Protein AF-A0A8J6XW06-F1 (afdb_monomer)

Secondary structure (DSSP, 8-state):
---HHHHHHHHHHHHHHHHHHHHHHHTT--HHHHHHH-TTHHHHHTT-SPTT--HHHHHHHHHHHHH---PEETHHHHHHHHHHH-HHHHHHHHHHHHHH-TTTEE--HHHHHHHHHHHHTTT-HHHHHHHHHHHHHH-TT-HHHHHHHHHHHHHTT-HHHHHHHHHHHHHH-TT-HHHHHHHHHHHT-----

Structure (mmCIF, N/CA/C/O backbone):
data_AF-A0A8J6XW06-F1
#
_entry.id   AF-A0A8J6XW06-F1
#
loop_
_atom_site.group_PDB
_atom_site.id
_atom_site.type_symbol
_atom_site.label_atom_id
_atom_site.label_alt_id
_atom_site.label_comp_id
_atom_site.label_asym_id
_atom_site.label_entity_id
_atom_site.label_seq_id
_atom_site.pdbx_PDB_ins_code
_atom_site.Cartn_x
_atom_site.Cartn_y
_atom_site.Cartn_z
_atom_site.occupancy
_atom_site.B_iso_or_equiv
_atom_site.auth_seq_id
_atom_site.auth_comp_id
_atom_site.auth_asym_id
_atom_site.auth_atom_id
_atom_site.pdbx_PDB_model_num
ATOM 1 N N . ASP A 1 1 ? 44.581 5.417 -23.747 1.00 43.06 1 ASP A N 1
ATOM 2 C CA . ASP A 1 1 ? 43.670 5.792 -24.842 1.00 43.06 1 ASP A CA 1
ATOM 3 C C . ASP A 1 1 ? 42.360 5.036 -24.789 1.00 43.06 1 ASP A C 1
ATOM 5 O O . ASP A 1 1 ? 42.297 3.874 -25.176 1.00 43.06 1 ASP A O 1
ATOM 9 N N . LEU A 1 2 ? 41.304 5.702 -24.321 1.00 51.00 2 LEU A N 1
ATOM 10 C CA . LEU A 1 2 ? 39.922 5.280 -24.561 1.00 51.00 2 LEU A CA 1
ATOM 11 C C . LEU A 1 2 ? 39.598 5.563 -26.033 1.00 51.00 2 LEU A C 1
ATOM 13 O O . LEU A 1 2 ? 38.990 6.571 -26.380 1.00 51.00 2 LEU A O 1
ATOM 17 N N . THR A 1 3 ? 40.099 4.706 -26.918 1.00 64.50 3 THR A N 1
ATOM 18 C CA . THR A 1 3 ? 39.716 4.727 -28.330 1.00 64.50 3 THR A CA 1
ATOM 19 C C . THR A 1 3 ? 38.240 4.338 -28.445 1.00 64.50 3 THR A C 1
ATOM 21 O O . THR A 1 3 ? 37.736 3.555 -27.637 1.00 64.50 3 THR A O 1
ATOM 24 N N . MET A 1 4 ? 37.532 4.843 -29.460 1.00 60.62 4 MET A N 1
ATOM 25 C CA . MET A 1 4 ? 36.138 4.452 -29.751 1.00 60.62 4 MET A CA 1
ATOM 26 C C . MET A 1 4 ? 35.950 2.924 -29.824 1.00 60.62 4 MET A C 1
ATOM 28 O O . MET A 1 4 ? 34.887 2.403 -29.494 1.00 60.62 4 MET A O 1
ATOM 32 N N . THR A 1 5 ? 37.008 2.200 -30.194 1.00 67.06 5 THR A N 1
ATOM 33 C CA . THR A 1 5 ? 37.079 0.736 -30.203 1.00 67.06 5 THR A CA 1
ATOM 34 C C . THR A 1 5 ? 36.971 0.123 -28.802 1.00 67.06 5 THR A C 1
ATOM 36 O O . THR A 1 5 ? 36.311 -0.897 -28.643 1.00 67.06 5 THR A O 1
ATOM 39 N N . GLY A 1 6 ? 37.573 0.734 -27.776 1.00 67.69 6 GLY A N 1
ATOM 40 C CA . GLY A 1 6 ? 37.503 0.251 -26.391 1.00 67.69 6 GLY A CA 1
ATOM 41 C C . GLY A 1 6 ? 36.120 0.427 -25.757 1.00 67.69 6 GLY A C 1
ATOM 42 O O . GLY A 1 6 ? 35.644 -0.474 -25.073 1.00 67.69 6 GLY A O 1
ATOM 43 N N . LEU A 1 7 ? 35.445 1.549 -26.038 1.00 69.75 7 LEU A N 1
ATOM 44 C CA . LEU A 1 7 ? 34.080 1.807 -25.558 1.00 69.75 7 LEU A CA 1
ATOM 45 C C . LEU A 1 7 ? 33.060 0.846 -26.174 1.00 69.75 7 LEU A C 1
ATOM 47 O O . LEU A 1 7 ? 32.247 0.281 -25.449 1.00 69.75 7 LEU A O 1
ATOM 51 N N . ARG A 1 8 ? 33.142 0.605 -27.490 1.00 74.00 8 ARG A N 1
ATOM 52 C CA . ARG A 1 8 ? 32.270 -0.368 -28.166 1.00 74.00 8 ARG A CA 1
ATOM 53 C C . ARG A 1 8 ? 32.446 -1.772 -27.586 1.00 74.00 8 ARG A C 1
ATOM 55 O O . ARG A 1 8 ? 31.469 -2.446 -27.294 1.00 74.00 8 ARG A O 1
ATOM 62 N N . ARG A 1 9 ? 33.695 -2.180 -27.353 1.00 71.38 9 ARG A N 1
ATOM 63 C CA . ARG A 1 9 ? 34.013 -3.500 -26.795 1.00 71.38 9 ARG A CA 1
ATOM 64 C C . ARG A 1 9 ? 33.475 -3.679 -25.372 1.00 71.38 9 ARG A C 1
ATOM 66 O O . ARG A 1 9 ? 33.009 -4.756 -25.020 1.00 71.38 9 ARG A O 1
ATOM 73 N N . TYR A 1 10 ? 33.508 -2.614 -24.570 1.00 76.62 10 TYR A N 1
ATOM 74 C CA . TYR A 1 10 ? 32.901 -2.596 -23.239 1.00 76.62 10 TYR A CA 1
ATOM 75 C C . TYR A 1 10 ? 31.370 -2.709 -23.302 1.00 76.62 10 TYR A C 1
ATOM 77 O O . TYR A 1 10 ? 30.790 -3.476 -22.539 1.00 76.62 10 TYR A O 1
ATOM 85 N N . GLN A 1 11 ? 30.720 -1.998 -24.228 1.00 78.00 11 GLN A N 1
ATOM 86 C CA . GLN A 1 11 ? 29.269 -2.091 -24.433 1.00 78.00 11 GLN A CA 1
ATOM 87 C C . GLN A 1 11 ? 28.837 -3.510 -24.826 1.00 78.00 11 GLN A C 1
ATOM 89 O O . GLN A 1 11 ? 27.955 -4.069 -24.184 1.00 78.00 11 GLN A O 1
ATOM 94 N N . GLU A 1 12 ? 29.521 -4.125 -25.795 1.00 80.62 12 GLU A N 1
ATOM 95 C CA . GLU A 1 12 ? 29.259 -5.507 -26.227 1.00 80.62 12 GLU A CA 1
ATOM 96 C C . GLU A 1 12 ? 29.408 -6.513 -25.069 1.00 80.62 12 GLU A C 1
ATOM 98 O O . GLU A 1 12 ? 28.595 -7.428 -24.923 1.00 80.62 12 GLU A O 1
ATOM 103 N N . MET A 1 13 ? 30.414 -6.320 -24.204 1.00 83.56 13 MET A N 1
ATOM 104 C CA . MET A 1 13 ? 30.610 -7.126 -22.993 1.00 83.56 13 MET A CA 1
ATOM 105 C C . MET A 1 13 ? 29.437 -6.997 -22.017 1.00 83.56 13 MET A C 1
ATOM 107 O O . MET A 1 13 ? 28.953 -8.008 -21.505 1.00 83.56 13 MET A O 1
ATOM 111 N N . VAL A 1 14 ? 28.981 -5.771 -21.744 1.00 83.12 14 VAL A N 1
ATOM 112 C CA . VAL A 1 14 ? 27.861 -5.517 -20.826 1.00 83.12 14 VAL A CA 1
ATOM 113 C C . VAL A 1 14 ? 26.574 -6.142 -21.363 1.00 83.12 14 VAL A C 1
ATOM 115 O O . VAL A 1 14 ? 25.923 -6.898 -20.645 1.00 83.12 14 VAL A O 1
ATOM 118 N N . GLU A 1 15 ? 26.234 -5.884 -22.626 1.00 85.56 15 GLU A N 1
ATOM 119 C CA . GLU A 1 15 ? 24.998 -6.370 -23.249 1.00 85.56 15 GLU A CA 1
ATOM 120 C C . GLU A 1 15 ? 24.927 -7.898 -23.279 1.00 85.56 15 GLU A C 1
ATOM 122 O O . GLU A 1 15 ? 23.922 -8.485 -22.872 1.00 85.56 15 GLU A O 1
ATOM 127 N N . GLY A 1 16 ? 26.003 -8.566 -23.702 1.00 87.44 16 GLY A N 1
ATOM 128 C CA . GLY A 1 16 ? 25.999 -10.023 -23.752 1.00 87.44 16 GLY A CA 1
ATOM 129 C C . GLY A 1 16 ? 26.090 -10.686 -22.377 1.00 87.44 16 GLY A C 1
ATOM 130 O O . GLY A 1 16 ? 25.514 -11.758 -22.198 1.00 87.44 16 GLY A O 1
ATOM 131 N N . SER A 1 17 ? 26.716 -10.037 -21.384 1.00 90.62 17 SER A N 1
ATOM 132 C CA . SER A 1 17 ? 26.676 -10.526 -19.997 1.00 90.62 17 SER A CA 1
ATOM 133 C C . SER A 1 17 ? 25.255 -10.475 -19.431 1.00 90.62 17 SER A C 1
ATOM 135 O O . SER A 1 17 ? 24.808 -11.438 -18.811 1.00 90.62 17 SER A O 1
ATOM 137 N N . ILE A 1 18 ? 24.524 -9.381 -19.682 1.00 89.50 18 ILE A N 1
ATOM 138 C CA . ILE A 1 18 ? 23.116 -9.2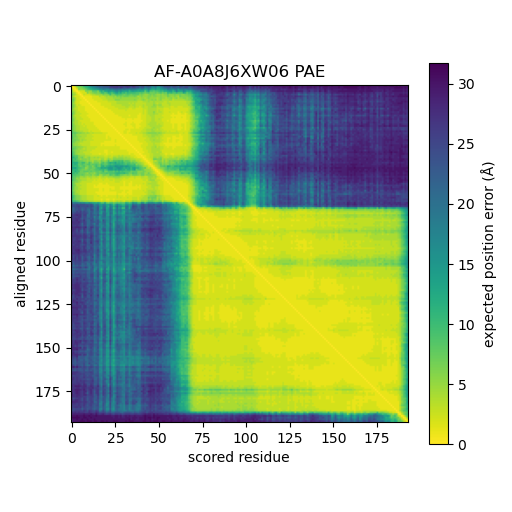40 -19.281 1.00 89.50 18 ILE A CA 1
ATOM 139 C C . ILE A 1 18 ? 22.263 -10.317 -19.951 1.00 89.50 18 ILE A C 1
ATOM 141 O O . ILE A 1 18 ? 21.487 -10.981 -19.270 1.00 89.50 18 ILE A O 1
ATOM 145 N N . ALA A 1 19 ? 22.427 -10.531 -21.258 1.00 91.12 19 ALA A N 1
ATOM 146 C CA . ALA A 1 19 ? 21.663 -11.537 -21.991 1.00 91.12 19 ALA A CA 1
ATOM 147 C C . ALA A 1 19 ? 21.913 -12.965 -21.476 1.00 91.12 19 ALA A C 1
ATOM 149 O O . ALA A 1 19 ? 20.966 -13.737 -21.331 1.00 91.12 19 ALA A O 1
ATOM 150 N N . ALA A 1 20 ? 23.169 -13.309 -21.172 1.00 92.88 20 ALA A N 1
ATOM 151 C CA . ALA A 1 20 ? 23.532 -14.629 -20.664 1.00 92.88 20 ALA A CA 1
ATOM 152 C C . ALA A 1 20 ? 22.937 -14.894 -19.271 1.00 92.88 20 ALA A C 1
ATOM 154 O O . ALA A 1 20 ? 22.324 -15.935 -19.064 1.00 92.88 20 ALA A O 1
ATOM 155 N N . VAL A 1 21 ? 23.046 -13.936 -18.343 1.00 92.50 21 VAL A N 1
ATOM 156 C CA . VAL A 1 21 ? 22.462 -14.068 -16.995 1.00 92.50 21 VAL A CA 1
ATOM 157 C C . VAL A 1 21 ? 20.932 -14.051 -17.047 1.00 92.50 21 VAL A C 1
ATOM 159 O O . VAL A 1 21 ? 20.294 -14.843 -16.362 1.00 92.50 21 VAL A O 1
ATOM 162 N N . LYS A 1 22 ? 20.328 -13.200 -17.891 1.00 89.69 22 LYS A N 1
ATOM 163 C CA . LYS A 1 22 ? 18.870 -13.154 -18.073 1.00 89.69 22 LYS A CA 1
ATOM 164 C C . LYS A 1 22 ? 18.319 -14.495 -18.556 1.00 89.69 22 LYS A C 1
ATOM 166 O O . LYS A 1 22 ? 17.282 -14.920 -18.069 1.00 89.69 22 LYS A O 1
ATOM 171 N N . LYS A 1 23 ? 19.006 -15.157 -19.489 1.00 92.88 23 LYS A N 1
ATOM 172 C CA . LYS A 1 23 ? 18.578 -16.464 -19.990 1.00 92.88 23 LYS A CA 1
ATOM 173 C C . LYS A 1 23 ? 18.487 -17.496 -18.862 1.00 92.88 23 LYS A C 1
ATOM 175 O O . LYS A 1 23 ? 17.487 -18.189 -18.773 1.00 92.88 23 LYS A O 1
ATOM 180 N N . GLU A 1 24 ? 19.486 -17.557 -17.985 1.00 94.44 24 GLU A N 1
ATOM 181 C CA . GLU A 1 24 ? 19.457 -18.494 -16.856 1.00 94.44 24 GLU A CA 1
ATOM 182 C C . GLU A 1 24 ? 18.325 -18.176 -15.861 1.00 94.44 24 GLU A C 1
ATOM 184 O O . GLU A 1 24 ? 17.675 -19.086 -15.354 1.00 94.44 24 GLU A O 1
ATOM 189 N N . ILE A 1 25 ? 18.037 -16.888 -15.628 1.00 85.19 25 ILE A N 1
ATOM 190 C CA . ILE A 1 25 ? 16.872 -16.457 -14.834 1.00 85.19 25 ILE A CA 1
ATOM 191 C C . ILE A 1 25 ? 15.563 -16.910 -15.504 1.00 85.19 25 ILE A C 1
ATOM 193 O O . ILE A 1 25 ? 14.678 -17.432 -14.828 1.00 85.19 25 ILE A O 1
ATOM 197 N N . ASP A 1 26 ? 15.434 -16.728 -16.822 1.00 80.81 26 ASP A N 1
ATOM 198 C CA . ASP A 1 26 ? 14.254 -17.142 -17.596 1.00 80.81 26 ASP A CA 1
ATOM 199 C C . ASP A 1 26 ? 14.075 -18.677 -17.591 1.00 80.81 26 ASP A C 1
ATOM 201 O O . ASP A 1 26 ? 12.944 -19.164 -17.597 1.00 80.81 26 ASP A O 1
ATOM 205 N N . ASP A 1 27 ? 15.179 -19.430 -17.527 1.00 86.44 27 ASP A N 1
ATOM 206 C CA . ASP A 1 27 ? 15.205 -20.892 -17.375 1.00 86.44 27 ASP A CA 1
ATOM 207 C C . ASP A 1 27 ? 14.879 -21.343 -15.925 1.00 86.44 27 ASP A C 1
ATOM 209 O O . ASP A 1 27 ? 14.766 -22.539 -15.647 1.00 86.44 27 ASP A O 1
ATOM 213 N N . GLY A 1 28 ? 14.650 -20.395 -15.006 1.00 79.69 28 GLY A N 1
ATOM 214 C CA . GLY A 1 28 ? 14.203 -20.634 -13.632 1.00 79.69 28 GLY A CA 1
ATOM 215 C C . GLY A 1 28 ? 15.328 -20.857 -12.620 1.00 79.69 28 GLY A C 1
ATOM 216 O O . GLY A 1 28 ? 15.053 -21.309 -11.507 1.00 79.69 28 GLY A O 1
ATOM 217 N N . HIS A 1 29 ? 16.579 -20.563 -12.980 1.00 86.06 29 HIS A N 1
ATOM 218 C CA . HIS A 1 29 ? 17.721 -20.698 -12.080 1.00 86.06 29 HIS A CA 1
ATOM 219 C C . HIS A 1 29 ? 17.810 -19.515 -11.104 1.00 86.06 29 HIS A C 1
ATOM 221 O O . HIS A 1 29 ? 17.680 -18.349 -11.484 1.00 86.06 29 HIS A O 1
ATOM 227 N N . ASP A 1 30 ? 18.051 -19.819 -9.829 1.00 81.50 30 ASP A N 1
ATOM 228 C CA . ASP A 1 30 ? 18.361 -18.819 -8.809 1.00 81.50 30 ASP A CA 1
ATOM 229 C C . ASP A 1 30 ? 19.845 -18.411 -8.853 1.00 81.50 30 ASP A C 1
ATOM 231 O O . ASP A 1 30 ? 20.647 -18.953 -9.615 1.00 81.50 30 ASP A O 1
ATOM 235 N N . LEU A 1 31 ? 20.234 -17.422 -8.042 1.00 88.38 31 LEU A N 1
ATOM 236 C CA . LEU A 1 31 ? 21.608 -16.910 -8.044 1.00 88.38 31 LEU A CA 1
ATOM 237 C C . LEU A 1 31 ? 22.656 -18.003 -7.785 1.00 88.38 31 LEU A C 1
ATOM 239 O O . LEU A 1 31 ? 23.738 -17.941 -8.364 1.00 88.38 31 LEU A O 1
ATOM 243 N N . GLU A 1 32 ? 22.364 -18.975 -6.919 1.00 89.44 32 GLU A N 1
ATOM 244 C CA . GLU A 1 32 ? 23.299 -20.056 -6.598 1.00 89.44 32 GLU A CA 1
ATOM 245 C C . GLU A 1 32 ? 23.521 -20.945 -7.825 1.00 89.44 32 GLU A C 1
ATOM 247 O O . GLU A 1 32 ? 24.662 -21.096 -8.270 1.00 89.44 32 GLU A O 1
ATOM 252 N N . ALA A 1 33 ? 22.436 -21.402 -8.456 1.00 88.69 33 ALA A N 1
ATOM 253 C CA . ALA A 1 33 ? 22.489 -22.193 -9.682 1.00 88.69 33 ALA A CA 1
ATOM 254 C C . ALA A 1 33 ? 23.186 -21.451 -10.842 1.00 88.69 33 ALA A C 1
ATOM 256 O O . ALA A 1 33 ? 23.965 -22.045 -11.588 1.00 88.69 33 ALA A O 1
ATOM 257 N N . ILE A 1 34 ? 22.980 -20.137 -10.976 1.00 93.19 34 ILE A N 1
ATOM 258 C CA . ILE A 1 34 ? 23.624 -19.323 -12.023 1.00 93.19 34 ILE A CA 1
ATOM 259 C C . ILE A 1 34 ? 25.134 -19.186 -11.783 1.00 93.19 34 ILE A C 1
ATOM 261 O O . ILE A 1 34 ? 25.928 -19.235 -12.728 1.00 93.19 34 ILE A O 1
ATOM 265 N N . LEU A 1 35 ? 25.556 -19.012 -10.527 1.00 93.75 35 LEU A N 1
ATOM 266 C CA . LEU A 1 35 ? 26.977 -18.944 -10.177 1.00 93.75 35 LEU A CA 1
ATOM 267 C C . LEU A 1 35 ? 27.685 -20.288 -10.402 1.00 93.75 35 LEU A C 1
ATOM 269 O O . LEU A 1 35 ? 28.860 -20.289 -10.777 1.00 93.75 35 LEU A O 1
ATOM 273 N N . GLU A 1 36 ? 26.983 -21.410 -10.227 1.00 93.56 36 GLU A N 1
ATOM 274 C CA . GLU A 1 36 ? 27.482 -22.745 -10.578 1.00 93.56 36 GLU A CA 1
ATOM 275 C C . GLU A 1 36 ? 27.562 -22.964 -12.094 1.00 93.56 36 GLU A C 1
ATOM 277 O O . GLU A 1 36 ? 28.557 -23.501 -12.583 1.00 93.56 36 GLU A O 1
ATOM 282 N N . ALA A 1 37 ? 26.557 -22.505 -12.847 1.00 92.00 37 ALA A N 1
ATOM 283 C CA . ALA A 1 37 ? 26.505 -22.622 -14.306 1.00 92.00 37 ALA A CA 1
ATOM 284 C C . ALA A 1 37 ? 27.571 -21.774 -15.025 1.00 92.00 37 ALA A C 1
ATOM 286 O O . ALA A 1 37 ? 27.916 -22.053 -16.174 1.00 92.00 37 ALA A O 1
ATOM 287 N N . GLN A 1 38 ? 28.103 -20.746 -14.353 1.00 92.62 38 GLN A N 1
ATOM 288 C CA . GLN A 1 38 ? 29.159 -19.857 -14.849 1.00 92.62 38 GLN A CA 1
ATOM 289 C C . GLN A 1 38 ? 28.920 -19.363 -16.292 1.00 92.62 38 GLN A C 1
ATOM 291 O O . GLN A 1 38 ? 29.807 -19.481 -17.146 1.00 92.62 38 GLN A O 1
ATOM 296 N N . PRO A 1 39 ? 27.766 -18.735 -16.593 1.00 90.88 39 PRO A N 1
ATOM 297 C CA . PRO A 1 39 ? 27.389 -18.362 -17.962 1.00 90.88 39 PRO A CA 1
ATOM 298 C C . PRO A 1 39 ? 28.357 -17.357 -18.612 1.00 90.88 39 PRO A C 1
ATOM 300 O O . PRO A 1 39 ? 28.384 -17.198 -19.834 1.00 90.88 39 PRO A O 1
ATOM 303 N N . LEU A 1 40 ? 29.184 -16.683 -17.804 1.00 89.94 40 LEU A N 1
ATOM 304 C CA . LEU A 1 40 ? 30.187 -15.721 -18.257 1.00 89.94 40 LEU A CA 1
ATOM 305 C C . LEU A 1 40 ? 31.596 -16.318 -18.439 1.00 89.94 40 LEU A C 1
ATOM 307 O O . LEU A 1 40 ? 32.487 -15.609 -18.902 1.00 89.94 40 LEU A O 1
ATOM 311 N N . ALA A 1 41 ? 31.827 -17.601 -18.132 1.00 84.38 41 ALA A N 1
ATOM 312 C CA . ALA A 1 41 ? 33.138 -18.237 -18.315 1.00 84.38 41 ALA A CA 1
ATOM 313 C C . ALA A 1 41 ? 33.689 -18.132 -19.759 1.00 84.38 41 ALA A C 1
ATOM 315 O O . ALA A 1 41 ? 34.853 -17.751 -19.909 1.00 84.38 41 ALA A O 1
ATOM 316 N N . PRO A 1 42 ? 32.885 -18.309 -20.835 1.00 81.75 42 PRO A N 1
ATOM 317 C CA . PRO A 1 42 ? 33.373 -18.152 -22.215 1.00 81.75 42 PRO A CA 1
ATOM 318 C C . PRO A 1 42 ? 33.902 -16.741 -22.552 1.00 81.75 42 PRO A C 1
ATOM 320 O O . PRO A 1 42 ? 34.682 -16.546 -23.489 1.00 81.75 42 PRO A O 1
ATOM 323 N N . TRP A 1 43 ? 33.506 -15.725 -21.783 1.00 71.56 43 TRP A N 1
ATOM 324 C CA . TRP A 1 43 ? 33.939 -14.338 -21.972 1.00 71.56 43 TRP A CA 1
ATOM 325 C C . TRP A 1 43 ? 35.352 -14.087 -21.429 1.00 71.56 43 TRP A C 1
ATOM 327 O O . TRP A 1 43 ? 36.079 -13.242 -21.959 1.00 71.56 43 TRP A O 1
ATOM 337 N N . LEU A 1 44 ? 35.765 -14.845 -20.406 1.00 67.50 44 LEU A N 1
ATOM 338 C CA . LEU A 1 44 ? 37.133 -14.823 -19.881 1.00 67.50 44 LEU A CA 1
ATOM 339 C C . LEU A 1 44 ? 38.122 -15.407 -20.897 1.00 67.50 44 LEU A C 1
ATOM 341 O O . LEU A 1 44 ? 39.216 -14.875 -21.080 1.00 67.50 44 LEU A O 1
ATOM 345 N N . GLU A 1 45 ? 37.715 -16.464 -21.596 1.00 67.62 45 GLU A N 1
ATOM 346 C CA . GLU A 1 45 ? 38.562 -17.193 -22.547 1.00 67.62 45 GLU A CA 1
ATOM 347 C C . GLU A 1 45 ? 38.740 -16.463 -23.887 1.00 67.62 45 GLU A C 1
ATOM 349 O O . GLU A 1 45 ? 39.758 -16.618 -24.559 1.00 67.62 45 GLU A O 1
ATOM 354 N N . SER A 1 46 ? 37.785 -15.613 -24.268 1.00 66.75 46 SER A N 1
ATOM 355 C CA . SER A 1 46 ? 37.810 -14.869 -25.537 1.00 66.75 46 SER A CA 1
ATOM 356 C C . SER A 1 46 ? 38.690 -13.608 -25.520 1.00 66.75 46 SER A C 1
ATOM 358 O O . SER A 1 46 ? 38.775 -12.897 -26.525 1.00 66.75 46 SER A O 1
ATOM 360 N N . GLY A 1 47 ? 39.343 -13.294 -24.391 1.00 63.69 47 GLY A N 1
ATOM 361 C CA . GLY A 1 47 ? 40.152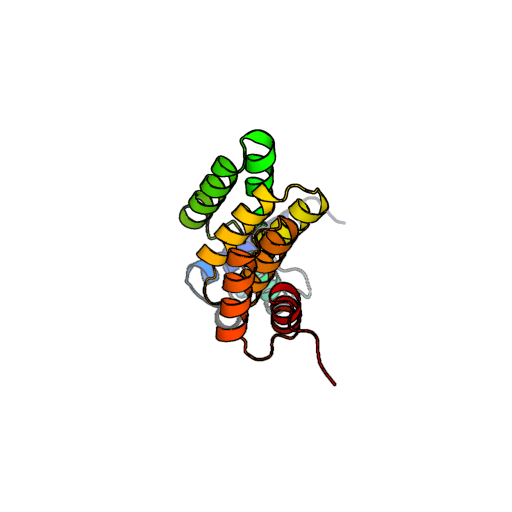 -12.075 -24.235 1.00 63.69 47 GLY A CA 1
ATOM 362 C C . GLY A 1 47 ? 39.335 -10.780 -24.357 1.00 63.69 47 GLY A C 1
ATOM 363 O O . GLY A 1 47 ? 39.890 -9.715 -24.637 1.00 63.69 47 GLY A O 1
ATOM 364 N N . PHE A 1 48 ? 38.010 -10.888 -24.213 1.00 60.06 48 PHE A N 1
ATOM 365 C CA . PHE A 1 48 ? 37.041 -9.792 -24.264 1.00 60.06 48 PHE A CA 1
ATOM 366 C C . PHE A 1 48 ? 36.741 -9.212 -22.878 1.00 60.06 48 PHE A C 1
ATOM 368 O O . PHE A 1 48 ? 36.331 -8.058 -22.779 1.00 60.06 48 PHE A O 1
ATOM 375 N N . ALA A 1 49 ? 36.961 -9.994 -21.817 1.00 63.12 49 ALA A N 1
ATOM 376 C CA . ALA A 1 49 ? 36.791 -9.552 -20.442 1.00 63.12 49 ALA A CA 1
ATOM 377 C C . ALA A 1 49 ? 37.838 -8.501 -20.039 1.00 63.12 49 ALA A C 1
ATOM 379 O O . ALA A 1 49 ? 39.014 -8.574 -20.408 1.00 63.12 49 ALA A O 1
ATOM 380 N N . MET A 1 50 ? 37.409 -7.531 -19.232 1.00 66.19 50 MET A N 1
ATOM 381 C CA . MET A 1 50 ? 38.311 -6.546 -18.637 1.00 66.19 50 MET A CA 1
ATOM 382 C C . MET A 1 50 ? 39.351 -7.242 -17.739 1.00 66.19 50 MET A C 1
ATOM 384 O O . MET A 1 50 ? 38.988 -8.150 -16.983 1.00 66.19 50 MET A O 1
ATOM 388 N N . PRO A 1 51 ? 40.629 -6.812 -17.759 1.00 69.19 51 PRO A N 1
ATOM 389 C CA . PRO A 1 51 ? 41.635 -7.333 -16.839 1.00 69.19 51 PRO A CA 1
ATOM 390 C C . PRO A 1 51 ? 41.162 -7.217 -15.384 1.00 69.19 51 PRO A C 1
ATOM 392 O O . PRO A 1 51 ? 40.822 -6.127 -14.927 1.00 69.19 51 PRO A O 1
ATOM 395 N N . GLY A 1 52 ? 41.134 -8.340 -14.661 1.00 72.25 52 GLY A N 1
ATOM 396 C CA . GLY A 1 52 ? 40.698 -8.387 -13.261 1.00 72.25 52 GLY A CA 1
ATOM 397 C C . GLY A 1 52 ? 39.182 -8.465 -13.038 1.00 72.25 52 GLY A C 1
ATOM 398 O O . GLY A 1 52 ? 38.750 -8.336 -11.894 1.00 72.25 52 GLY A O 1
ATOM 399 N N . LEU A 1 53 ? 38.369 -8.683 -14.082 1.00 78.19 53 LEU A N 1
ATOM 400 C CA . LEU A 1 53 ? 36.932 -8.923 -13.922 1.00 78.19 53 LEU A CA 1
ATOM 401 C C . LEU A 1 53 ? 36.683 -10.192 -13.092 1.00 78.19 53 LEU A C 1
ATOM 403 O O . LEU A 1 53 ? 37.072 -11.291 -13.483 1.00 78.19 53 LEU A O 1
ATOM 407 N N . ASN A 1 54 ? 35.984 -10.043 -11.969 1.00 88.88 54 ASN A N 1
ATOM 408 C CA . ASN A 1 54 ? 35.445 -11.164 -11.207 1.00 88.88 54 ASN A CA 1
ATOM 409 C C . ASN A 1 54 ? 34.056 -11.509 -11.764 1.00 88.88 54 ASN A C 1
ATOM 411 O O . ASN A 1 54 ? 33.092 -10.779 -11.525 1.00 88.88 54 ASN A O 1
ATOM 415 N N . THR A 1 55 ? 33.957 -12.604 -12.519 1.00 87.62 55 THR A N 1
ATOM 416 C CA . THR A 1 55 ? 32.711 -13.028 -13.175 1.00 87.62 55 THR A CA 1
ATOM 417 C C . THR A 1 55 ? 31.598 -13.340 -12.188 1.00 87.62 55 THR A C 1
ATOM 419 O O . THR A 1 55 ? 30.452 -13.029 -12.490 1.00 87.62 55 THR A O 1
ATOM 422 N N . ASN A 1 56 ? 31.906 -13.871 -11.003 1.00 91.25 56 ASN A N 1
ATOM 423 C CA . ASN A 1 56 ? 30.894 -14.150 -9.984 1.00 91.25 56 ASN A CA 1
ATOM 424 C C . ASN A 1 56 ? 30.328 -12.849 -9.411 1.00 91.25 56 ASN A C 1
ATOM 426 O O . ASN A 1 56 ? 29.117 -12.671 -9.395 1.00 91.25 56 ASN A O 1
ATOM 430 N N . ALA A 1 57 ? 31.187 -11.898 -9.032 1.00 90.00 57 ALA A N 1
ATOM 431 C CA . ALA A 1 57 ? 30.738 -10.595 -8.535 1.00 90.00 57 ALA A CA 1
ATOM 432 C C . ALA A 1 57 ? 29.915 -9.827 -9.587 1.00 90.00 57 ALA A C 1
ATOM 434 O O . ALA A 1 57 ? 28.897 -9.218 -9.264 1.00 90.00 57 ALA A O 1
ATOM 435 N N . TRP A 1 58 ? 30.330 -9.894 -10.855 1.00 91.44 58 TRP A N 1
ATOM 436 C CA . TRP A 1 58 ? 29.611 -9.280 -11.970 1.00 91.44 58 TRP A CA 1
ATOM 437 C C . TRP A 1 58 ? 28.266 -9.966 -12.251 1.00 91.44 58 TRP A C 1
ATOM 439 O O . TRP A 1 58 ? 27.260 -9.289 -12.444 1.00 91.44 58 TRP A O 1
ATOM 449 N N . THR A 1 59 ? 28.221 -11.298 -12.182 1.00 92.44 59 THR A N 1
ATOM 450 C CA . THR A 1 59 ? 26.988 -12.093 -12.296 1.00 92.44 59 THR A CA 1
ATOM 451 C C . THR A 1 59 ? 26.016 -11.761 -11.168 1.00 92.44 59 THR A C 1
ATOM 453 O O . THR A 1 59 ? 24.854 -11.492 -11.448 1.00 92.44 59 THR A O 1
ATOM 456 N N . THR A 1 60 ? 26.480 -11.676 -9.916 1.00 87.31 60 THR A N 1
ATOM 457 C CA . THR A 1 60 ? 25.660 -11.249 -8.770 1.00 87.31 60 THR A CA 1
ATOM 458 C C . THR A 1 60 ? 25.095 -9.843 -8.966 1.00 87.31 60 THR A C 1
ATOM 460 O O . THR A 1 60 ? 23.930 -9.606 -8.658 1.00 87.31 60 THR A O 1
ATOM 463 N N . GLN A 1 61 ? 25.889 -8.908 -9.499 1.00 87.56 61 GLN A N 1
ATOM 464 C CA . GLN A 1 61 ? 25.429 -7.546 -9.770 1.00 87.56 61 GLN A CA 1
ATOM 465 C C . GLN A 1 61 ? 24.365 -7.504 -10.875 1.00 87.56 61 GLN A C 1
ATOM 467 O O . GLN A 1 61 ? 23.352 -6.826 -10.714 1.00 87.56 61 GLN A O 1
ATOM 472 N N . ILE A 1 62 ? 24.575 -8.227 -11.980 1.00 89.69 62 ILE A N 1
ATOM 473 C CA . ILE A 1 62 ? 23.604 -8.317 -13.079 1.00 89.69 62 ILE A CA 1
ATOM 474 C C . ILE A 1 62 ? 22.325 -9.000 -12.603 1.00 89.69 62 ILE A C 1
ATOM 476 O O . ILE A 1 62 ? 21.246 -8.451 -12.810 1.00 89.69 62 ILE A O 1
ATOM 480 N N . TYR A 1 63 ? 22.443 -10.150 -11.938 1.00 85.75 63 TYR A N 1
ATOM 481 C CA . TYR A 1 63 ? 21.317 -10.870 -11.350 1.00 85.75 63 TYR A CA 1
ATOM 482 C C . TYR A 1 63 ? 20.521 -9.936 -10.447 1.00 85.75 63 TYR A C 1
ATOM 484 O O . TYR A 1 63 ? 19.352 -9.703 -10.713 1.00 85.75 63 TYR A O 1
ATOM 492 N N . GLY A 1 64 ? 21.188 -9.278 -9.491 1.00 81.75 64 GLY A N 1
ATOM 493 C CA . GLY A 1 64 ? 20.583 -8.253 -8.651 1.00 81.75 64 GLY A CA 1
ATOM 494 C C . GLY A 1 64 ? 19.862 -7.186 -9.469 1.00 81.75 64 GLY A C 1
ATOM 495 O O . GLY A 1 64 ? 18.708 -6.923 -9.206 1.00 81.75 64 GLY A O 1
ATOM 496 N N . SER A 1 65 ? 20.460 -6.623 -10.518 1.00 80.81 65 SER A N 1
ATOM 497 C CA . SER A 1 65 ? 19.776 -5.608 -11.340 1.00 80.81 65 SER A CA 1
ATOM 498 C C . SER A 1 65 ? 18.557 -6.120 -12.124 1.00 80.81 65 SER A C 1
ATOM 500 O O . SER A 1 65 ? 17.654 -5.340 -12.413 1.00 80.81 65 SER A O 1
ATOM 502 N N . LEU A 1 66 ? 18.530 -7.409 -12.480 1.00 80.00 66 LEU A N 1
ATOM 503 C CA . LEU A 1 66 ? 17.444 -8.044 -13.233 1.00 80.00 66 LEU A CA 1
ATOM 504 C C . LEU A 1 66 ? 16.342 -8.598 -12.320 1.00 80.00 66 LEU A C 1
ATOM 506 O O . LEU A 1 66 ? 15.200 -8.719 -12.754 1.00 80.00 66 LEU A O 1
ATOM 510 N N . THR A 1 67 ? 16.678 -8.929 -11.071 1.00 72.81 67 THR A N 1
ATOM 511 C CA . THR A 1 67 ? 15.762 -9.510 -10.081 1.00 72.81 67 THR A CA 1
ATOM 512 C C . THR A 1 67 ? 15.381 -8.548 -8.961 1.00 72.81 67 THR A C 1
ATOM 514 O O . THR A 1 67 ? 14.449 -8.844 -8.217 1.00 72.81 67 THR A O 1
ATOM 517 N N . ASP A 1 68 ? 16.080 -7.417 -8.799 1.00 66.62 68 ASP A N 1
ATOM 518 C CA . ASP A 1 68 ? 15.703 -6.314 -7.904 1.00 66.62 68 ASP A CA 1
ATOM 519 C C . ASP A 1 68 ? 14.487 -5.618 -8.516 1.00 66.62 68 ASP A C 1
ATOM 521 O O . ASP A 1 68 ? 14.541 -4.549 -9.128 1.00 66.62 68 ASP A O 1
ATOM 525 N N . SER A 1 69 ? 13.353 -6.304 -8.388 1.00 58.25 69 SER A N 1
ATOM 526 C CA . SER A 1 69 ? 12.034 -5.810 -8.717 1.00 58.25 69 SER A CA 1
ATOM 527 C C . SER A 1 69 ? 11.652 -4.766 -7.672 1.00 58.25 69 SER A C 1
ATOM 529 O O . SER A 1 69 ? 10.807 -5.008 -6.803 1.00 58.25 69 SER A O 1
ATOM 531 N N . LYS A 1 70 ? 12.227 -3.565 -7.731 1.00 66.75 70 LYS A N 1
ATOM 532 C CA . LYS A 1 70 ? 11.536 -2.421 -7.132 1.00 66.75 70 LYS A CA 1
ATOM 533 C C . LYS A 1 70 ? 10.307 -2.142 -7.981 1.00 66.75 70 LYS A C 1
ATOM 535 O O . LYS A 1 70 ? 10.299 -1.244 -8.819 1.00 66.75 70 LYS A O 1
ATOM 540 N N . LYS A 1 71 ? 9.275 -2.963 -7.769 1.00 78.06 71 LYS A N 1
ATOM 541 C CA . LYS A 1 71 ? 7.936 -2.727 -8.280 1.00 78.06 71 LYS A CA 1
ATOM 542 C C . LYS A 1 71 ? 7.565 -1.300 -7.912 1.00 78.06 71 LYS A C 1
ATOM 544 O O . LYS A 1 71 ? 7.801 -0.854 -6.784 1.00 78.06 71 LYS A O 1
ATOM 549 N N . THR A 1 72 ? 7.033 -0.570 -8.877 1.00 84.44 72 THR A N 1
ATOM 550 C CA . THR A 1 72 ? 6.730 0.845 -8.673 1.00 84.44 72 THR A CA 1
ATOM 551 C C . THR A 1 72 ? 5.562 0.962 -7.700 1.00 84.44 72 THR A C 1
ATOM 553 O O . THR A 1 72 ? 4.645 0.150 -7.742 1.00 84.44 72 THR A O 1
ATOM 556 N N . SER A 1 73 ? 5.577 1.946 -6.803 1.00 86.62 73 SER A N 1
ATOM 557 C CA . SER A 1 73 ? 4.465 2.164 -5.868 1.00 86.62 73 SER A CA 1
ATOM 558 C C . SER A 1 73 ? 3.129 2.296 -6.609 1.00 86.62 73 SER A C 1
ATOM 560 O O . SER A 1 73 ? 2.997 3.134 -7.505 1.00 86.62 73 SER A O 1
ATOM 562 N N . ILE A 1 74 ? 2.123 1.515 -6.199 1.00 93.12 74 ILE A N 1
ATOM 563 C CA . ILE A 1 74 ? 0.754 1.640 -6.720 1.00 93.12 74 ILE A CA 1
ATOM 564 C C . ILE A 1 74 ? 0.105 2.980 -6.342 1.00 93.12 74 ILE A C 1
ATOM 566 O O . ILE A 1 74 ? -0.878 3.391 -6.958 1.00 93.12 74 ILE A O 1
ATOM 570 N N . CYS A 1 75 ? 0.664 3.713 -5.371 1.00 89.56 75 CYS A N 1
ATOM 571 C CA . CYS A 1 75 ? 0.108 4.989 -4.931 1.00 89.56 75 CYS A CA 1
ATOM 572 C C . CYS A 1 75 ? 0.065 6.019 -6.060 1.00 89.56 75 CYS A C 1
ATOM 574 O O . CYS A 1 75 ? -0.861 6.822 -6.089 1.00 89.56 75 CYS A O 1
ATOM 576 N N . ALA A 1 76 ? 1.019 6.001 -6.998 1.00 89.81 76 ALA A N 1
ATOM 577 C CA . ALA A 1 76 ? 1.067 6.978 -8.085 1.00 89.81 76 ALA A CA 1
ATOM 578 C C . ALA A 1 76 ? -0.181 6.922 -8.995 1.00 89.81 76 ALA A C 1
ATOM 580 O O . ALA A 1 76 ? -0.895 7.927 -9.062 1.00 89.81 76 ALA A O 1
ATOM 581 N N . PRO A 1 77 ? -0.510 5.788 -9.650 1.00 94.00 77 PRO A N 1
ATOM 582 C CA . PRO A 1 77 ? -1.711 5.708 -10.482 1.00 94.00 77 PRO A CA 1
ATOM 583 C C . PRO A 1 77 ? -3.009 5.849 -9.673 1.00 94.00 77 PRO A C 1
ATOM 585 O O . PRO A 1 77 ? -3.959 6.461 -10.160 1.00 94.00 77 PRO A O 1
ATOM 588 N N . VAL A 1 78 ? -3.052 5.355 -8.430 1.00 95.06 78 VAL A N 1
ATOM 589 C CA . VAL A 1 78 ? -4.237 5.488 -7.562 1.00 95.06 78 VAL A CA 1
ATOM 590 C C . VAL A 1 78 ? -4.487 6.949 -7.185 1.00 95.06 78 VAL A C 1
ATOM 592 O O . VAL A 1 78 ? -5.602 7.436 -7.342 1.00 95.06 78 VAL A O 1
ATOM 595 N N . THR A 1 79 ? -3.450 7.686 -6.777 1.00 92.00 79 THR A N 1
ATOM 596 C CA . THR A 1 79 ? -3.551 9.123 -6.462 1.00 92.00 79 THR A CA 1
ATOM 597 C C . THR A 1 79 ? -3.942 9.928 -7.695 1.00 92.00 79 THR A C 1
ATOM 599 O O . THR A 1 79 ? -4.762 10.838 -7.608 1.00 92.00 79 THR A O 1
ATOM 602 N N . GLN A 1 80 ? -3.382 9.594 -8.862 1.00 90.75 80 GLN A N 1
ATOM 603 C CA . GLN A 1 80 ? -3.728 10.275 -10.106 1.00 90.75 80 GLN A CA 1
ATOM 604 C C . GLN A 1 80 ? -5.208 10.090 -10.463 1.00 90.75 80 GLN A C 1
ATOM 606 O O . GLN A 1 80 ? -5.871 11.058 -10.838 1.00 90.75 80 GLN A O 1
ATOM 611 N N . ALA A 1 81 ? -5.729 8.869 -10.327 1.00 93.25 81 ALA A N 1
ATOM 612 C CA . ALA A 1 81 ? -7.141 8.583 -10.549 1.00 93.25 81 ALA A CA 1
ATOM 613 C C . ALA A 1 81 ? -8.031 9.293 -9.521 1.00 93.25 81 ALA A C 1
ATOM 615 O O . ALA A 1 81 ? -9.013 9.916 -9.914 1.00 93.25 81 ALA A O 1
ATOM 616 N N . LEU A 1 82 ? -7.640 9.288 -8.243 1.00 92.50 82 LEU A N 1
ATOM 617 C CA . LEU A 1 82 ? -8.355 9.976 -7.169 1.00 92.50 82 LEU A CA 1
ATOM 618 C C . LEU A 1 82 ? -8.517 11.473 -7.462 1.00 92.50 82 LEU A C 1
ATOM 620 O O . LEU A 1 82 ? -9.630 11.988 -7.474 1.00 92.50 82 LEU A O 1
ATOM 624 N N . VAL A 1 83 ? -7.410 12.158 -7.764 1.00 90.06 83 VAL A N 1
ATOM 625 C CA . VAL A 1 83 ? -7.399 13.608 -8.016 1.00 90.06 83 VAL A CA 1
ATOM 626 C C . VAL A 1 83 ? -8.134 13.976 -9.308 1.00 90.06 83 VAL A C 1
ATOM 628 O O . VAL A 1 83 ? -8.744 15.040 -9.386 1.00 90.06 83 VAL A O 1
ATOM 631 N N . GLY A 1 84 ? -8.051 13.136 -10.343 1.00 89.94 84 GLY A N 1
ATOM 632 C CA . GLY A 1 84 ? -8.617 13.446 -11.657 1.00 89.94 84 GLY A CA 1
ATOM 633 C C . GLY A 1 84 ? -10.076 13.031 -11.843 1.00 89.94 84 GLY A C 1
ATOM 634 O O . GLY A 1 84 ? -10.789 13.671 -12.614 1.00 89.94 84 GLY A O 1
ATOM 635 N N . LEU A 1 85 ? -10.498 11.941 -11.199 1.00 93.69 85 LEU A N 1
ATOM 636 C CA . LEU A 1 85 ? -11.735 11.221 -11.517 1.00 93.69 85 LEU A CA 1
ATOM 637 C C . LEU A 1 85 ? -12.551 10.805 -10.280 1.00 93.69 85 LEU A C 1
ATOM 639 O O . LEU A 1 85 ? -13.662 10.311 -10.458 1.00 93.69 85 LEU A O 1
ATOM 643 N N . GLY A 1 86 ? -12.037 11.004 -9.063 1.00 93.81 86 GLY A N 1
ATOM 644 C CA . GLY A 1 86 ? -12.716 10.644 -7.817 1.00 93.81 86 GLY A CA 1
ATOM 645 C C . GLY A 1 86 ? -12.329 9.273 -7.257 1.00 93.81 86 GLY A C 1
ATOM 646 O O . GLY A 1 86 ? -11.564 8.507 -7.856 1.00 93.81 86 GLY A O 1
ATOM 647 N N . ILE A 1 87 ? -12.849 8.976 -6.066 1.00 95.88 87 ILE A N 1
ATOM 648 C CA . ILE A 1 87 ? -12.471 7.802 -5.270 1.00 95.88 87 ILE A CA 1
ATOM 649 C C . ILE A 1 87 ? -12.893 6.484 -5.926 1.00 95.88 87 ILE A C 1
ATOM 651 O O . ILE A 1 87 ? -12.116 5.529 -5.948 1.00 95.88 87 ILE A O 1
ATOM 655 N N . GLU A 1 88 ? -14.050 6.445 -6.586 1.00 95.88 88 GLU A N 1
ATOM 656 C CA . GLU A 1 88 ? -14.536 5.253 -7.283 1.00 95.88 88 GLU A CA 1
ATOM 657 C C . GLU A 1 88 ? -13.583 4.848 -8.415 1.00 95.88 88 GLU A C 1
ATOM 659 O O . GLU A 1 88 ? -13.277 3.667 -8.604 1.00 95.88 88 GLU A O 1
ATOM 664 N N . ALA A 1 89 ? -13.056 5.832 -9.149 1.00 96.31 89 ALA A N 1
ATOM 665 C CA . ALA A 1 89 ? -12.066 5.592 -10.190 1.00 96.31 89 ALA A CA 1
ATOM 666 C C . ALA A 1 89 ? -10.733 5.098 -9.606 1.00 96.31 89 ALA A C 1
ATOM 668 O O . ALA A 1 89 ? -10.112 4.203 -10.182 1.00 96.31 89 ALA A O 1
ATOM 669 N N . ALA A 1 90 ? -10.307 5.631 -8.459 1.00 95.81 90 ALA A N 1
ATOM 670 C CA . ALA A 1 90 ? -9.090 5.200 -7.774 1.00 95.81 90 ALA A CA 1
ATOM 671 C C . ALA A 1 90 ? -9.163 3.727 -7.336 1.00 95.81 90 ALA A C 1
ATOM 673 O O . ALA A 1 90 ? -8.237 2.955 -7.606 1.00 95.81 90 ALA A O 1
ATOM 674 N N . VAL A 1 91 ? -10.292 3.315 -6.750 1.00 97.56 91 VAL A N 1
ATOM 675 C CA . VAL A 1 91 ? -10.555 1.921 -6.355 1.00 97.56 91 VAL A CA 1
ATOM 676 C C . VAL A 1 91 ? -10.549 0.994 -7.574 1.00 97.56 91 VAL A C 1
ATOM 678 O O . VAL A 1 91 ? -9.913 -0.065 -7.551 1.00 97.56 91 VAL A O 1
ATOM 681 N N . LEU A 1 92 ? -11.210 1.390 -8.667 1.00 97.12 92 LEU A N 1
ATOM 682 C CA . LEU A 1 92 ? -11.225 0.607 -9.907 1.00 97.12 92 LEU A CA 1
ATOM 683 C C . LEU A 1 92 ? -9.827 0.464 -10.518 1.00 97.12 92 LEU A C 1
ATOM 685 O O . LEU A 1 92 ? -9.466 -0.631 -10.950 1.00 97.12 92 LEU A O 1
ATOM 689 N N . ILE A 1 93 ? -9.025 1.533 -10.523 1.00 96.75 93 ILE A N 1
ATOM 690 C CA . ILE A 1 93 ? -7.643 1.499 -11.017 1.00 96.75 93 ILE A CA 1
ATOM 691 C C . ILE A 1 93 ? -6.782 0.562 -10.174 1.00 96.75 93 ILE A C 1
ATOM 693 O O . ILE A 1 93 ? -6.088 -0.277 -10.747 1.00 96.75 93 ILE A O 1
ATOM 6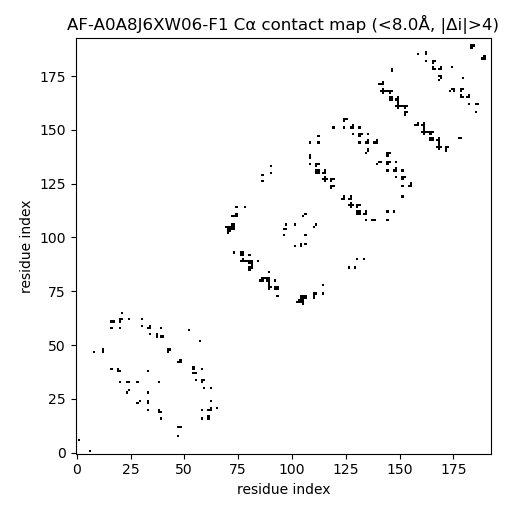97 N N . TYR A 1 94 ? -6.864 0.633 -8.842 1.00 97.62 94 TYR A N 1
ATOM 698 C CA . TYR A 1 94 ? -6.145 -0.298 -7.969 1.00 97.62 94 TYR A CA 1
ATOM 699 C C . TYR A 1 94 ? -6.518 -1.753 -8.280 1.00 97.62 94 TYR A C 1
ATOM 701 O O . TYR A 1 94 ? -5.638 -2.576 -8.537 1.00 97.62 94 TYR A O 1
ATOM 709 N N . ARG A 1 95 ? -7.822 -2.068 -8.303 1.00 97.38 95 ARG A N 1
ATOM 710 C CA . ARG A 1 95 ? -8.321 -3.434 -8.53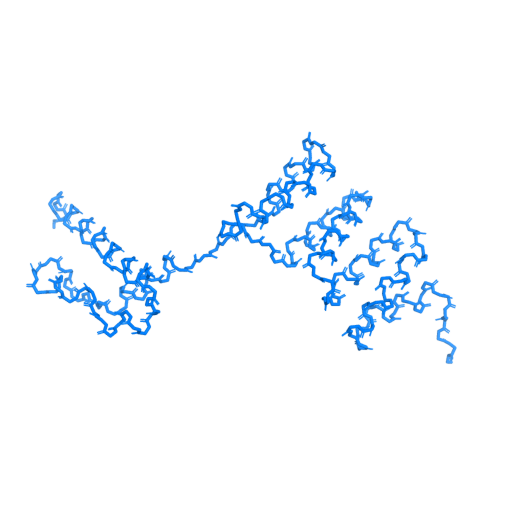7 1.00 97.38 95 ARG A CA 1
ATOM 711 C C . ARG A 1 95 ? -7.909 -3.961 -9.909 1.00 97.38 95 ARG A C 1
ATOM 713 O O . ARG A 1 95 ? -7.467 -5.101 -10.005 1.00 97.38 95 ARG A O 1
ATOM 720 N N . ARG A 1 96 ? -8.002 -3.129 -10.951 1.00 97.25 96 ARG A N 1
ATOM 721 C CA . ARG A 1 96 ? -7.567 -3.483 -12.306 1.00 97.25 96 ARG A CA 1
ATOM 722 C C . ARG A 1 96 ? -6.069 -3.782 -12.344 1.00 97.25 96 ARG A C 1
ATOM 724 O O . ARG A 1 96 ? -5.682 -4.858 -12.782 1.00 97.25 96 ARG A O 1
ATOM 731 N N . LEU A 1 97 ? -5.228 -2.856 -11.878 1.00 94.81 97 LEU A N 1
ATOM 732 C CA . LEU A 1 97 ? -3.771 -3.013 -11.947 1.00 94.81 97 LEU A CA 1
ATOM 733 C C . LEU A 1 97 ? -3.282 -4.201 -11.112 1.00 94.81 97 LEU A C 1
ATOM 735 O O . LEU A 1 97 ? -2.313 -4.853 -11.489 1.00 94.81 97 LEU A O 1
ATOM 739 N N . LYS A 1 98 ? -3.971 -4.520 -10.011 1.00 93.50 98 LYS A N 1
ATOM 740 C CA . LYS A 1 98 ? -3.667 -5.696 -9.184 1.00 93.50 98 LYS A CA 1
ATOM 741 C C . LYS A 1 98 ? -3.886 -7.018 -9.919 1.00 93.50 98 LYS A C 1
ATOM 743 O O . LYS A 1 98 ? -3.247 -8.004 -9.569 1.00 93.50 98 LYS A O 1
ATOM 748 N N . VAL A 1 99 ? -4.774 -7.041 -10.913 1.00 93.19 99 VAL A N 1
ATOM 749 C CA . VAL A 1 99 ? -5.038 -8.214 -11.760 1.00 93.19 99 VAL A CA 1
ATOM 750 C C . VAL A 1 99 ? -4.154 -8.201 -13.007 1.00 93.19 99 VAL A C 1
ATOM 752 O O . VAL A 1 99 ? -3.526 -9.210 -13.312 1.00 93.19 99 VAL A O 1
ATOM 755 N N . ASP A 1 100 ? -4.094 -7.067 -13.706 1.00 90.50 100 ASP A N 1
ATOM 756 C CA . ASP A 1 100 ? -3.475 -6.965 -15.032 1.00 90.50 100 ASP A CA 1
ATOM 757 C C . ASP A 1 100 ? -1.941 -6.822 -14.978 1.00 90.50 100 ASP A C 1
ATOM 759 O O . ASP A 1 100 ? -1.256 -7.248 -15.904 1.00 90.50 100 ASP A O 1
ATOM 763 N N . GLU A 1 101 ? -1.397 -6.192 -13.928 1.00 89.06 101 GLU A N 1
ATOM 764 C CA . GLU A 1 101 ? -0.010 -5.690 -13.876 1.00 89.06 101 GLU A CA 1
ATOM 765 C C . GLU A 1 101 ? 0.641 -5.931 -12.490 1.00 89.06 101 GLU A C 1
ATOM 767 O O . GLU A 1 101 ? 1.373 -5.095 -11.948 1.00 89.06 101 GLU A O 1
ATOM 772 N N . ALA A 1 102 ? 0.351 -7.083 -11.873 1.00 85.88 102 ALA A N 1
ATOM 773 C CA . ALA A 1 102 ? 0.792 -7.429 -10.515 1.00 85.88 102 ALA A CA 1
ATOM 774 C C . ALA A 1 102 ? 2.323 -7.522 -10.344 1.00 85.88 102 ALA A C 1
ATOM 776 O O . ALA A 1 102 ? 2.845 -7.428 -9.228 1.00 85.88 102 ALA A O 1
ATOM 777 N N . ASP A 1 103 ? 3.053 -7.754 -11.429 1.00 81.94 103 ASP A N 1
ATOM 778 C CA . ASP A 1 103 ? 4.512 -7.809 -11.509 1.00 81.94 103 ASP A CA 1
ATOM 779 C C . ASP A 1 103 ? 5.157 -6.420 -11.629 1.00 81.94 103 ASP A C 1
ATOM 781 O O . ASP A 1 103 ? 6.287 -6.240 -11.177 1.00 81.94 103 ASP A O 1
ATOM 785 N N . VAL A 1 104 ? 4.419 -5.431 -12.141 1.00 84.81 104 VAL A N 1
ATOM 786 C CA . VAL A 1 104 ? 4.882 -4.048 -12.333 1.00 84.81 104 VAL A CA 1
ATOM 787 C C . VAL A 1 104 ? 4.742 -3.216 -11.056 1.00 84.81 104 VAL A C 1
ATOM 789 O O . VAL A 1 104 ? 5.654 -2.460 -10.697 1.00 84.81 104 VAL A O 1
ATOM 792 N N . TRP A 1 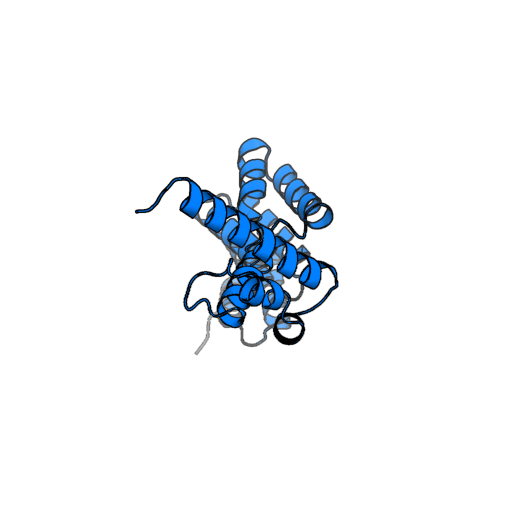105 ? 3.610 -3.349 -10.359 1.00 88.50 105 TRP A N 1
ATOM 793 C CA . TRP A 1 105 ? 3.249 -2.466 -9.247 1.00 88.50 105 TRP A CA 1
ATOM 794 C C . TRP A 1 105 ? 3.396 -3.129 -7.874 1.00 88.50 105 TRP A C 1
ATOM 796 O O . TRP A 1 105 ? 3.122 -4.313 -7.678 1.00 88.50 105 TRP A O 1
ATOM 806 N N . ASN A 1 106 ? 3.840 -2.347 -6.892 1.00 86.12 106 ASN A N 1
ATOM 807 C CA . ASN A 1 106 ? 3.901 -2.755 -5.499 1.00 86.12 106 ASN A CA 1
ATOM 808 C C . ASN A 1 106 ? 2.528 -2.535 -4.859 1.00 86.12 106 ASN A C 1
ATOM 810 O O . ASN A 1 106 ? 2.102 -1.393 -4.715 1.00 86.12 106 ASN A O 1
ATOM 814 N N . PHE A 1 107 ? 1.874 -3.624 -4.457 1.00 88.19 107 PHE A N 1
ATOM 815 C CA . PHE A 1 107 ? 0.564 -3.618 -3.800 1.00 88.19 107 PHE A CA 1
ATOM 816 C C . PHE A 1 107 ? 0.634 -3.833 -2.290 1.00 88.19 107 PHE A C 1
ATOM 818 O O . PHE A 1 107 ? -0.420 -4.042 -1.695 1.00 88.19 107 PHE A O 1
ATOM 825 N N . ALA A 1 108 ? 1.833 -3.820 -1.694 1.00 84.69 108 ALA A N 1
ATOM 826 C CA . ALA A 1 108 ? 2.020 -4.042 -0.267 1.00 84.69 108 ALA A CA 1
ATOM 827 C C . ALA A 1 108 ? 1.074 -3.178 0.585 1.00 84.69 108 ALA A C 1
ATOM 829 O O . ALA A 1 108 ? 0.696 -2.068 0.214 1.00 84.69 108 ALA A O 1
ATOM 830 N N . GLU A 1 109 ? 0.688 -3.721 1.736 1.00 87.50 109 GLU A N 1
ATOM 831 C CA . GLU A 1 109 ? -0.267 -3.115 2.671 1.00 87.50 109 GLU A CA 1
ATOM 832 C C . GLU A 1 109 ? 0.099 -1.665 3.042 1.00 87.50 109 GLU A C 1
ATOM 834 O O . GLU A 1 109 ? -0.770 -0.793 3.122 1.00 87.50 109 GLU A O 1
ATOM 839 N N . ASP A 1 110 ? 1.399 -1.384 3.176 1.00 81.88 110 ASP A N 1
ATOM 840 C CA . ASP A 1 110 ? 1.936 -0.065 3.515 1.00 81.88 110 ASP A CA 1
ATOM 841 C C . ASP A 1 110 ? 1.653 1.012 2.453 1.00 81.88 110 ASP A C 1
ATOM 843 O O . ASP A 1 110 ? 1.635 2.202 2.776 1.00 81.88 110 ASP A O 1
ATOM 847 N N . GLN A 1 111 ? 1.389 0.620 1.203 1.00 91.88 111 GLN A N 1
ATOM 848 C CA . GLN A 1 111 ? 1.101 1.538 0.104 1.00 91.88 111 GLN A CA 1
ATOM 849 C C . GLN A 1 111 ? -0.234 2.250 0.330 1.00 91.88 111 GLN A C 1
ATOM 851 O O . GLN A 1 111 ? -0.277 3.477 0.444 1.00 91.88 111 GLN A O 1
ATOM 856 N N . LEU A 1 112 ? -1.319 1.479 0.457 1.00 96.19 112 LEU A N 1
ATOM 857 C CA . LEU A 1 112 ? -2.644 2.036 0.735 1.00 96.19 112 LEU A CA 1
ATOM 858 C C . LEU A 1 112 ? -2.690 2.679 2.122 1.00 96.19 112 LEU A C 1
ATOM 860 O O . LEU A 1 112 ? -3.303 3.731 2.266 1.00 96.19 112 LEU A O 1
ATOM 864 N N . ASN A 1 113 ? -1.977 2.117 3.107 1.00 93.50 113 ASN A N 1
ATOM 865 C CA . ASN A 1 113 ? -1.897 2.709 4.440 1.00 93.50 113 ASN A CA 1
ATOM 866 C C . ASN A 1 113 ? -1.313 4.130 4.396 1.00 93.50 113 ASN A C 1
ATOM 868 O O . ASN A 1 113 ? -1.898 5.080 4.911 1.00 93.50 113 ASN A O 1
ATOM 872 N N . THR A 1 114 ? -0.183 4.297 3.703 1.00 93.50 114 THR A N 1
ATOM 873 C CA . THR A 1 114 ? 0.462 5.606 3.530 1.00 93.50 114 THR A CA 1
ATOM 874 C C . THR A 1 114 ? -0.455 6.596 2.815 1.00 93.50 114 THR A C 1
ATOM 876 O O . THR A 1 114 ? -0.511 7.763 3.203 1.00 93.50 114 THR A O 1
ATOM 879 N N . LEU A 1 115 ? -1.175 6.153 1.778 1.00 96.31 115 LEU A N 1
ATOM 880 C CA . LEU A 1 115 ? -2.126 7.004 1.062 1.00 96.31 115 LEU A CA 1
ATOM 881 C C . LEU A 1 115 ? -3.302 7.427 1.958 1.0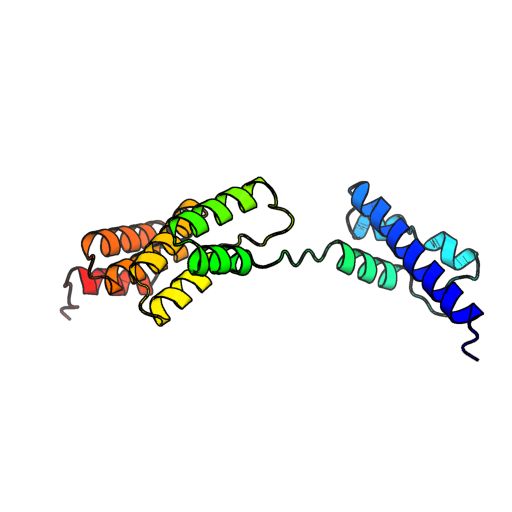0 96.31 115 LEU A C 1
ATOM 883 O O . LEU A 1 115 ? -3.638 8.607 1.975 1.00 96.31 115 LEU A O 1
ATOM 887 N N . GLY A 1 116 ? -3.882 6.508 2.733 1.00 98.25 116 GLY A N 1
ATOM 888 C CA . GLY A 1 116 ? -4.971 6.811 3.667 1.00 98.25 116 GLY A CA 1
ATOM 889 C C . GLY A 1 116 ? -4.577 7.879 4.692 1.00 98.25 116 GLY A C 1
ATOM 890 O O . GLY A 1 116 ? -5.248 8.902 4.808 1.00 98.25 116 GLY A O 1
ATOM 891 N N . TYR A 1 117 ? -3.419 7.736 5.345 1.00 97.94 117 TYR A N 1
ATOM 892 C CA . TYR A 1 117 ? -2.927 8.754 6.286 1.00 97.94 117 TYR A CA 1
ATOM 893 C C . TYR A 1 117 ? -2.627 10.100 5.619 1.00 97.94 117 TYR A C 1
ATOM 895 O O . TYR A 1 117 ? -2.857 11.161 6.199 1.00 97.94 117 TYR A O 1
ATOM 903 N N . GLN A 1 118 ? -2.136 10.085 4.379 1.00 96.56 118 GLN A N 1
ATOM 904 C CA . GLN A 1 118 ? -1.948 11.302 3.593 1.00 96.56 118 GLN A CA 1
ATOM 905 C C . GLN A 1 118 ? -3.271 12.023 3.286 1.00 96.56 118 GLN A C 1
ATOM 907 O O . GLN A 1 118 ? -3.261 13.248 3.128 1.00 96.56 118 GLN A O 1
ATOM 912 N N . LEU A 1 119 ? -4.381 11.294 3.171 1.00 97.69 119 LEU A N 1
ATOM 913 C CA . LEU A 1 119 ? -5.716 11.856 2.965 1.00 97.69 119 LEU A CA 1
ATOM 914 C C . LEU A 1 119 ? -6.289 12.419 4.271 1.00 97.69 119 LEU A C 1
ATOM 916 O O . LEU A 1 119 ? -6.730 13.570 4.270 1.00 97.69 119 LEU A O 1
ATOM 920 N N . LEU A 1 120 ? -6.151 11.704 5.396 1.00 97.25 120 LEU A N 1
ATOM 921 C CA . LEU A 1 120 ? -6.519 12.219 6.727 1.00 97.25 120 LEU A CA 1
ATOM 922 C C . LEU A 1 120 ? -5.796 13.533 7.051 1.00 97.25 120 LEU A C 1
ATOM 924 O O . LEU A 1 120 ? -6.422 14.528 7.409 1.00 97.25 120 LEU A O 1
ATOM 928 N N . GLN A 1 121 ? -4.484 13.605 6.794 1.00 96.88 121 GLN A N 1
ATOM 929 C CA . GLN A 1 121 ? -3.693 14.836 6.966 1.00 96.88 121 GLN A CA 1
ATOM 930 C C . GLN A 1 121 ? -4.197 16.025 6.134 1.00 96.88 121 GLN A C 1
ATOM 932 O O . GLN A 1 121 ? -3.879 17.175 6.440 1.00 96.88 121 GLN A O 1
ATOM 937 N N . ARG A 1 122 ? -4.947 15.762 5.060 1.00 96.00 122 ARG A N 1
ATOM 938 C CA . ARG A 1 122 ? -5.564 16.772 4.191 1.00 96.00 122 ARG A CA 1
ATOM 939 C C . ARG A 1 122 ? -7.048 16.988 4.496 1.00 96.00 122 ARG A C 1
ATOM 941 O O . ARG A 1 122 ? -7.702 17.708 3.748 1.00 96.00 122 ARG A O 1
ATOM 948 N N . SER A 1 123 ? -7.560 16.385 5.569 1.00 95.94 123 SER A N 1
ATOM 949 C CA . SER A 1 123 ? -8.976 16.389 5.948 1.00 95.94 123 SER A CA 1
ATOM 950 C C . SER A 1 123 ? -9.904 15.825 4.863 1.00 95.94 123 SER A C 1
ATOM 952 O O . SER A 1 123 ? -11.073 16.190 4.806 1.00 95.94 123 SER A O 1
ATOM 954 N N . MET A 1 124 ? -9.379 14.943 4.007 1.00 97.19 124 MET A N 1
ATOM 955 C CA . MET A 1 124 ? -10.139 14.167 3.021 1.00 97.19 124 MET A CA 1
ATOM 956 C C . MET A 1 124 ? -10.571 12.852 3.677 1.00 97.19 124 MET A C 1
ATOM 958 O O . MET A 1 124 ? -10.000 11.792 3.410 1.00 97.19 124 MET A O 1
ATOM 962 N N . ILE A 1 125 ? -11.462 12.961 4.665 1.00 97.88 125 ILE A N 1
ATOM 963 C CA . ILE A 1 125 ? -11.766 11.876 5.609 1.00 97.88 125 ILE A CA 1
ATOM 964 C C . ILE A 1 125 ? -12.528 10.755 4.901 1.00 97.88 125 ILE A C 1
ATOM 966 O O . ILE A 1 125 ? -12.173 9.585 5.039 1.00 97.88 125 ILE A O 1
ATOM 970 N N . GLU A 1 126 ? -13.526 11.103 4.094 1.00 97.81 126 GLU A N 1
ATOM 971 C CA . GLU A 1 126 ? -14.340 10.146 3.351 1.00 97.81 126 GLU A CA 1
ATOM 972 C C . GLU A 1 126 ? -13.486 9.335 2.362 1.00 97.81 126 GLU A C 1
ATOM 974 O O . GLU A 1 126 ? -13.589 8.109 2.304 1.00 97.81 126 GLU A O 1
ATOM 979 N N . GLU A 1 127 ? -12.570 9.981 1.635 1.00 98.19 127 GLU A N 1
ATOM 980 C CA . GLU A 1 127 ? -11.654 9.282 0.732 1.00 98.19 127 GLU A CA 1
ATOM 981 C C . GLU A 1 127 ? -10.638 8.415 1.485 1.00 98.19 127 GLU A C 1
ATOM 983 O O . GLU A 1 127 ? -10.265 7.345 0.999 1.00 98.19 127 GLU A O 1
ATOM 988 N N . ALA A 1 128 ? -10.182 8.849 2.665 1.00 98.56 128 ALA A N 1
ATOM 989 C CA . ALA A 1 128 ? -9.298 8.043 3.499 1.00 98.56 128 ALA A CA 1
ATOM 990 C C . ALA A 1 128 ? -9.984 6.749 3.953 1.00 98.56 128 ALA A C 1
ATOM 992 O O . ALA A 1 128 ? -9.377 5.682 3.854 1.00 98.56 128 ALA A O 1
ATOM 993 N N . ILE A 1 129 ? -11.248 6.830 4.390 1.00 98.81 129 ILE A N 1
ATOM 994 C CA . ILE A 1 129 ? -12.050 5.663 4.783 1.00 98.81 129 ILE A CA 1
ATOM 995 C C . ILE A 1 129 ? -12.123 4.659 3.631 1.00 98.81 129 ILE A C 1
ATOM 997 O O . ILE A 1 129 ? -11.799 3.491 3.831 1.00 98.81 129 ILE A O 1
ATOM 1001 N N . GLU A 1 130 ? -12.456 5.097 2.417 1.00 98.56 130 GLU A N 1
ATOM 1002 C CA . GLU A 1 130 ? -12.526 4.219 1.238 1.00 98.56 130 GLU A CA 1
ATOM 1003 C C . GLU A 1 130 ? -11.168 3.567 0.906 1.00 98.56 130 GLU A C 1
ATOM 1005 O O . GLU A 1 130 ? -11.091 2.375 0.593 1.00 98.56 130 GLU A O 1
ATOM 1010 N N . VAL A 1 131 ? -10.061 4.310 1.026 1.00 98.50 131 VAL A N 1
ATOM 1011 C CA . VAL A 1 131 ? -8.709 3.757 0.823 1.00 98.50 131 VAL A CA 1
ATOM 1012 C C . VAL A 1 131 ? -8.355 2.722 1.898 1.00 98.50 131 VAL A C 1
ATOM 1014 O O . VAL A 1 131 ? -7.781 1.676 1.576 1.00 98.50 131 VAL A O 1
ATOM 1017 N N . PHE A 1 132 ? -8.704 2.969 3.162 1.00 98.81 132 PHE A N 1
ATOM 1018 C CA . PHE A 1 132 ? -8.474 2.011 4.244 1.00 98.81 132 PHE A CA 1
ATOM 1019 C C . PHE A 1 132 ? -9.378 0.779 4.133 1.00 98.81 132 PHE A C 1
ATOM 1021 O O . PHE A 1 132 ? -8.899 -0.335 4.353 1.00 98.81 132 PHE A O 1
ATOM 1028 N N . GLN A 1 133 ? -10.634 0.932 3.705 1.00 98.75 133 GLN A N 1
ATOM 1029 C CA . GLN A 1 133 ? -11.521 -0.191 3.390 1.00 98.75 133 GLN A CA 1
ATOM 1030 C C . GLN A 1 133 ? -10.925 -1.063 2.280 1.00 98.75 133 GLN A C 1
ATOM 1032 O O . GLN A 1 133 ? -10.828 -2.279 2.443 1.00 98.75 133 GLN A O 1
ATOM 1037 N N . LEU A 1 134 ? -10.413 -0.460 1.201 1.00 98.31 134 LEU A N 1
ATOM 1038 C CA . LEU A 1 134 ? -9.709 -1.187 0.139 1.00 98.31 134 LEU A CA 1
ATOM 1039 C C . LEU A 1 134 ? -8.451 -1.920 0.650 1.00 98.31 134 LEU A C 1
ATOM 1041 O O . LEU A 1 134 ? -8.094 -2.992 0.140 1.00 98.31 134 LEU A O 1
ATOM 1045 N N . ASN A 1 135 ? -7.774 -1.365 1.661 1.00 98.06 135 ASN A N 1
ATOM 1046 C CA . ASN A 1 135 ? -6.636 -2.012 2.313 1.00 98.06 135 ASN A CA 1
ATOM 1047 C C . ASN A 1 135 ? -7.077 -3.237 3.128 1.00 98.06 135 ASN A C 1
ATOM 1049 O O . ASN A 1 135 ? -6.499 -4.313 2.971 1.00 98.06 135 ASN A O 1
ATOM 1053 N N . VAL A 1 136 ? -8.152 -3.112 3.914 1.00 98.56 136 VAL A N 1
ATOM 1054 C CA . VAL A 1 136 ? -8.773 -4.230 4.645 1.00 98.56 136 VAL A CA 1
ATOM 1055 C C . VAL A 1 136 ? -9.258 -5.322 3.689 1.00 98.56 136 VAL A C 1
ATOM 1057 O O . VAL A 1 136 ? -9.000 -6.496 3.936 1.00 98.56 136 VAL A O 1
ATOM 1060 N N . GLU A 1 137 ? -9.889 -4.972 2.566 1.00 97.69 137 GLU A N 1
ATOM 1061 C CA . GLU A 1 137 ? -10.281 -5.945 1.535 1.00 97.69 137 GLU A CA 1
ATOM 1062 C C . GLU A 1 137 ? -9.074 -6.721 0.984 1.00 97.69 137 GLU A C 1
ATOM 1064 O O . GLU A 1 137 ? -9.157 -7.918 0.704 1.00 97.69 137 GLU A O 1
ATOM 1069 N N . SER A 1 138 ? -7.941 -6.037 0.817 1.00 93.00 138 SER A N 1
ATOM 1070 C CA . SER A 1 138 ? -6.713 -6.611 0.263 1.00 93.00 138 SER A CA 1
ATOM 1071 C C . SER A 1 138 ? -5.917 -7.439 1.267 1.00 93.00 138 SER A C 1
ATOM 1073 O O . SER A 1 138 ? -5.200 -8.357 0.861 1.00 93.00 138 SER A O 1
ATOM 1075 N N . TYR A 1 139 ? -6.021 -7.101 2.549 1.00 90.38 139 TYR A N 1
ATOM 1076 C CA . TYR A 1 139 ? -5.230 -7.660 3.637 1.00 90.38 139 TYR A CA 1
ATOM 1077 C C . TYR A 1 139 ? -6.083 -7.881 4.903 1.00 90.38 139 TYR A C 1
ATOM 1079 O O . TYR A 1 139 ? -5.747 -7.372 5.971 1.00 90.38 139 TYR A O 1
ATOM 1087 N N . PRO A 1 140 ? -7.153 -8.697 4.840 1.00 94.88 140 PRO A N 1
ATOM 1088 C CA . PRO A 1 140 ? -8.171 -8.772 5.899 1.00 94.88 140 PRO A CA 1
ATOM 1089 C C . PRO A 1 140 ? -7.675 -9.357 7.228 1.00 94.88 140 PRO A C 1
ATOM 1091 O O . PRO A 1 140 ? -8.349 -9.231 8.251 1.00 94.88 140 PRO A O 1
ATOM 1094 N N . GLU A 1 141 ? -6.512 -10.006 7.228 1.00 91.44 141 GLU A N 1
ATOM 1095 C CA . GLU A 1 141 ? -5.886 -10.621 8.405 1.00 91.44 141 GLU A CA 1
ATOM 1096 C C . GLU A 1 141 ? -4.719 -9.793 8.966 1.00 91.44 141 GLU A C 1
ATOM 1098 O O . GLU A 1 141 ? -4.020 -10.242 9.874 1.00 91.44 141 GLU A O 1
ATOM 1103 N N . ARG A 1 142 ? -4.478 -8.582 8.444 1.00 86.81 142 ARG A N 1
ATOM 1104 C CA . ARG A 1 142 ? -3.471 -7.668 8.992 1.00 86.81 142 ARG A CA 1
ATOM 1105 C C . ARG A 1 142 ? -4.104 -6.803 10.087 1.00 86.81 142 ARG A C 1
ATOM 1107 O O . ARG A 1 142 ? -5.023 -6.049 9.799 1.00 86.81 142 ARG A O 1
ATOM 1114 N N . PRO A 1 143 ? -3.609 -6.841 11.338 1.00 91.00 143 PRO A N 1
ATOM 1115 C CA . PRO A 1 143 ? -4.156 -5.999 12.403 1.00 91.00 143 PRO A CA 1
ATOM 1116 C C . PRO A 1 143 ? -4.070 -4.501 12.080 1.00 91.00 143 PRO A C 1
ATOM 1118 O O . PRO A 1 143 ? -4.993 -3.754 12.387 1.00 91.00 143 PRO A O 1
ATOM 1121 N N . ASN A 1 144 ? -2.982 -4.079 11.424 1.00 92.81 144 ASN A N 1
ATOM 1122 C CA . ASN A 1 144 ? -2.732 -2.680 11.081 1.00 92.81 144 ASN A CA 1
ATOM 1123 C C . ASN A 1 144 ? -3.822 -2.086 10.176 1.00 92.81 144 ASN A C 1
ATOM 1125 O O . ASN A 1 144 ? -4.231 -0.952 10.379 1.00 92.81 144 ASN A O 1
ATOM 1129 N N . THR A 1 145 ? -4.361 -2.856 9.224 1.00 93.50 145 THR A N 1
ATOM 1130 C CA . THR A 1 145 ? -5.391 -2.330 8.315 1.00 93.50 145 THR A CA 1
ATOM 1131 C C . THR A 1 145 ? -6.699 -2.023 9.032 1.00 93.50 145 THR A C 1
ATOM 1133 O O . THR A 1 145 ? -7.387 -1.078 8.665 1.00 93.50 145 THR A O 1
ATOM 1136 N N . HIS A 1 146 ? -7.039 -2.805 10.060 1.00 98.50 146 HIS A N 1
ATOM 1137 C CA . HIS A 1 146 ? -8.222 -2.561 10.888 1.00 98.50 146 HIS A CA 1
ATOM 1138 C C . HIS A 1 146 ? -7.995 -1.431 11.898 1.00 98.50 146 HIS A C 1
ATOM 1140 O O . HIS A 1 146 ? -8.914 -0.661 12.149 1.00 98.50 146 HIS A O 1
ATOM 1146 N N . ASP A 1 147 ? -6.778 -1.295 12.436 1.00 97.19 147 ASP A N 1
ATOM 1147 C CA . ASP A 1 147 ? -6.399 -0.170 13.308 1.00 97.19 147 ASP A CA 1
ATOM 1148 C C . ASP A 1 147 ? -6.543 1.171 12.572 1.00 97.19 147 ASP A C 1
ATOM 1150 O O . ASP A 1 147 ? -7.268 2.053 13.029 1.00 97.19 147 ASP A O 1
ATOM 1154 N N . SER A 1 148 ? -5.948 1.287 11.380 1.00 98.44 148 SER A N 1
ATOM 1155 C CA . SER A 1 148 ? -6.005 2.513 10.578 1.00 98.44 148 SER A CA 1
ATOM 1156 C C . SER A 1 148 ? -7.408 2.821 10.041 1.00 98.44 148 SER A C 1
ATOM 1158 O O . SER A 1 148 ? -7.799 3.985 9.983 1.00 98.44 148 SER A O 1
ATOM 1160 N N . LEU A 1 149 ? -8.207 1.800 9.700 1.00 98.81 149 LEU A N 1
ATOM 1161 C CA . LEU A 1 149 ? -9.617 2.008 9.351 1.00 98.81 149 LEU A CA 1
ATOM 1162 C C . LEU A 1 149 ? -10.428 2.510 10.558 1.00 98.81 149 LEU A C 1
ATOM 1164 O O . LEU A 1 149 ? -11.248 3.416 10.414 1.00 98.81 149 LEU A O 1
ATOM 1168 N N . GLY A 1 150 ? -10.173 1.959 11.749 1.00 98.69 150 GLY A N 1
ATOM 1169 C CA . GLY A 1 150 ? -10.790 2.418 12.993 1.00 98.69 150 GLY A CA 1
ATOM 1170 C C . GLY A 1 150 ? -10.458 3.875 13.309 1.00 98.69 150 GLY A C 1
ATOM 1171 O O . GLY A 1 150 ? -11.343 4.630 13.705 1.00 98.69 150 GLY A O 1
ATOM 1172 N N . GLU A 1 151 ? -9.214 4.285 13.063 1.00 98.50 151 GLU A N 1
ATOM 1173 C CA . GLU A 1 151 ? -8.764 5.670 13.239 1.00 98.50 151 GLU A CA 1
ATOM 1174 C C . GLU A 1 151 ? -9.499 6.627 12.299 1.00 98.50 151 GLU A C 1
ATOM 1176 O O . GLU A 1 151 ? -10.031 7.639 12.750 1.00 98.50 151 GLU A O 1
ATOM 1181 N N . ALA A 1 152 ? -9.624 6.271 11.018 1.00 98.69 152 ALA A N 1
ATOM 1182 C CA . ALA A 1 152 ? -10.350 7.086 10.048 1.00 98.69 152 ALA A CA 1
ATOM 1183 C C . ALA A 1 152 ? -11.842 7.240 10.401 1.00 98.69 152 ALA A C 1
ATOM 1185 O O . ALA A 1 152 ? -12.380 8.346 10.339 1.00 98.69 152 ALA A O 1
ATOM 1186 N N . PHE A 1 153 ? -12.507 6.162 10.833 1.00 98.75 153 PHE A N 1
ATOM 1187 C CA . PHE A 1 153 ? -13.891 6.240 11.313 1.00 98.75 153 PHE A CA 1
ATOM 1188 C C . PHE A 1 153 ? -14.021 7.084 12.588 1.00 98.75 153 PHE A C 1
ATOM 1190 O O . PHE A 1 153 ? -14.970 7.858 12.719 1.00 98.75 153 PHE A O 1
ATOM 1197 N N . ALA A 1 154 ? -13.064 6.980 13.515 1.00 98.00 154 ALA A N 1
ATOM 1198 C CA . ALA A 1 154 ? -13.054 7.794 14.725 1.00 98.00 154 ALA A CA 1
ATOM 1199 C C . ALA A 1 154 ? -12.887 9.289 14.402 1.00 98.00 154 ALA A C 1
ATOM 1201 O O . ALA A 1 154 ? -13.601 10.110 14.981 1.00 98.00 154 ALA A O 1
ATOM 1202 N N . GLU A 1 155 ? -12.016 9.648 13.451 1.00 97.38 155 GLU A N 1
ATOM 1203 C CA . GLU A 1 155 ? -11.882 11.029 12.963 1.00 97.38 155 GLU A CA 1
ATOM 1204 C C . GLU A 1 155 ? -13.158 11.539 12.276 1.00 97.38 155 GLU A C 1
ATOM 1206 O O . GLU A 1 155 ? -13.523 12.703 12.454 1.00 97.38 155 GLU A O 1
ATOM 1211 N N . ALA A 1 156 ? -13.879 10.673 11.559 1.00 97.62 156 ALA A N 1
ATOM 1212 C CA . ALA A 1 156 ? -15.182 10.992 10.969 1.00 97.62 156 ALA A CA 1
ATOM 1213 C C . ALA A 1 156 ? -16.314 11.138 12.007 1.00 97.62 156 ALA A C 1
ATOM 1215 O O . ALA A 1 156 ? -17.409 11.596 11.679 1.00 97.62 156 ALA A O 1
ATOM 1216 N N . GLY A 1 157 ? -16.078 10.745 13.264 1.00 96.75 157 GLY A N 1
ATOM 1217 C CA . GLY A 1 157 ? -17.109 10.672 14.299 1.00 96.75 157 GLY A CA 1
ATOM 1218 C C . GLY A 1 157 ? -18.055 9.476 14.145 1.00 96.75 157 GLY A C 1
ATOM 1219 O O . GLY A 1 157 ? -19.081 9.412 14.826 1.00 96.75 157 GLY A O 1
ATOM 1220 N N . GLU A 1 158 ? -17.723 8.513 13.285 1.00 97.94 158 GLU A N 1
ATOM 1221 C CA . GLU A 1 158 ? -18.476 7.275 13.115 1.00 97.94 158 GLU A CA 1
ATOM 1222 C C . GLU A 1 158 ? -18.046 6.245 14.170 1.00 97.94 158 GLU A C 1
ATOM 1224 O O . GLU A 1 158 ? -17.205 5.373 13.950 1.00 97.94 158 GLU A O 1
ATOM 1229 N N . ILE A 1 159 ? -18.627 6.366 15.364 1.00 97.31 159 ILE A N 1
ATOM 1230 C CA . ILE A 1 159 ? -18.184 5.626 16.556 1.00 97.31 159 ILE A CA 1
ATOM 1231 C C . ILE A 1 159 ? -18.378 4.109 16.428 1.00 97.31 159 ILE A C 1
ATOM 1233 O O . ILE A 1 159 ? -17.462 3.347 16.733 1.00 97.31 159 ILE A O 1
ATOM 1237 N N . ASP A 1 160 ? -19.545 3.657 15.966 1.00 97.94 160 ASP A N 1
ATOM 1238 C CA . ASP A 1 160 ? -19.851 2.225 15.850 1.00 97.94 160 ASP A CA 1
ATOM 1239 C C . ASP A 1 160 ? -18.891 1.479 14.893 1.00 97.94 160 ASP A C 1
ATOM 1241 O O . ASP A 1 160 ? -18.322 0.461 15.304 1.00 97.94 160 ASP A O 1
ATOM 1245 N N . PRO A 1 161 ? -18.632 1.951 13.653 1.00 98.31 161 PRO A N 1
ATOM 1246 C CA . PRO A 1 161 ? -17.674 1.287 12.767 1.00 98.31 161 PRO A CA 1
ATOM 1247 C C . PRO A 1 161 ? -16.214 1.445 13.223 1.00 98.31 161 PRO A C 1
ATOM 1249 O O . PRO A 1 161 ? -15.410 0.537 12.983 1.00 98.31 161 PRO A O 1
ATOM 1252 N N . ALA A 1 162 ? -15.867 2.524 13.937 1.00 98.62 162 ALA A N 1
ATOM 1253 C CA . ALA A 1 162 ? -14.556 2.648 14.573 1.00 98.62 162 ALA A CA 1
ATOM 1254 C C . ALA A 1 162 ? -14.340 1.540 15.616 1.00 98.62 162 ALA A C 1
ATOM 1256 O O . ALA A 1 162 ? -13.337 0.825 15.566 1.00 98.62 162 ALA A O 1
ATOM 1257 N N . ILE A 1 163 ? -15.315 1.341 16.514 1.00 98.50 163 ILE A N 1
ATOM 1258 C CA . ILE A 1 163 ? -15.287 0.274 17.524 1.00 98.50 163 ILE A CA 1
ATOM 1259 C C . ILE A 1 163 ? -15.151 -1.096 16.854 1.00 98.50 163 ILE A C 1
ATOM 1261 O O . ILE A 1 163 ? -14.254 -1.854 17.217 1.00 98.50 163 ILE A O 1
ATOM 1265 N N . ALA A 1 164 ? -15.973 -1.396 15.846 1.00 98.56 164 ALA A N 1
ATOM 1266 C CA . ALA A 1 164 ? -15.916 -2.682 15.148 1.00 98.56 164 ALA A CA 1
ATOM 1267 C C . ALA A 1 164 ? -14.536 -2.950 14.510 1.00 98.56 164 ALA A C 1
ATOM 1269 O O . ALA A 1 164 ? -14.021 -4.069 14.566 1.00 98.56 164 ALA A O 1
ATOM 1270 N N . SER A 1 165 ? -13.906 -1.919 13.941 1.00 98.69 165 SER A N 1
ATOM 1271 C CA . SER A 1 165 ? -12.575 -2.034 13.333 1.00 98.69 165 SER A CA 1
ATOM 1272 C C . SER A 1 165 ? -11.494 -2.293 14.389 1.00 98.69 165 SER A C 1
ATOM 1274 O O . SER A 1 165 ? -10.694 -3.220 14.252 1.00 98.69 165 SER A O 1
ATOM 1276 N N . TYR A 1 166 ? -11.501 -1.557 15.502 1.00 98.62 166 TYR A N 1
ATOM 1277 C CA . TYR A 1 166 ? -10.542 -1.797 16.583 1.00 98.62 166 TYR A CA 1
ATOM 1278 C C . TYR A 1 166 ? -10.750 -3.144 17.289 1.00 98.62 166 TYR A C 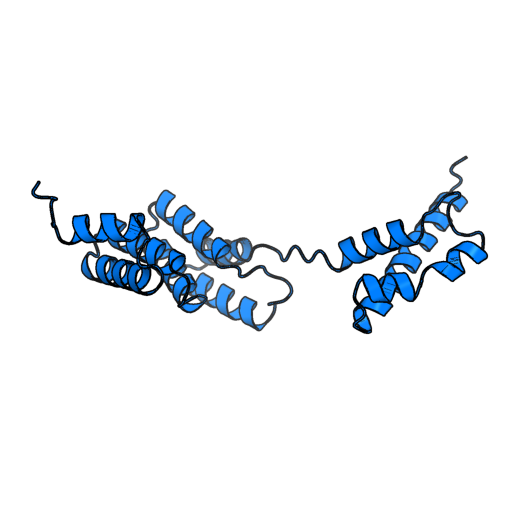1
ATOM 1280 O O . TYR A 1 166 ? -9.771 -3.797 17.653 1.00 98.62 166 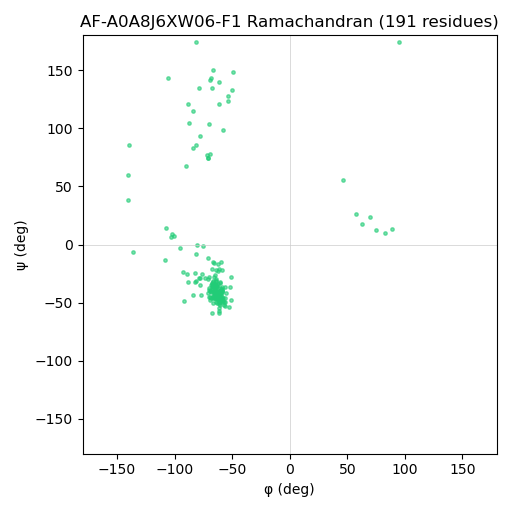TYR A O 1
ATOM 1288 N N . GLU A 1 167 ? -11.995 -3.605 17.448 1.00 98.56 167 GLU A N 1
ATOM 1289 C CA . GLU A 1 167 ? -12.292 -4.957 17.938 1.00 98.56 167 GLU A CA 1
ATOM 1290 C C . GLU A 1 167 ? -11.657 -6.003 17.024 1.00 98.56 167 GLU A C 1
ATOM 1292 O O . GLU A 1 167 ? -10.932 -6.880 17.498 1.00 98.56 167 GLU A O 1
ATOM 1297 N N . ARG A 1 168 ? -11.834 -5.857 15.706 1.00 98.44 168 ARG A N 1
ATOM 1298 C CA . ARG A 1 168 ? -11.227 -6.762 14.731 1.00 98.44 168 ARG A CA 1
ATOM 1299 C C . ARG A 1 168 ? -9.697 -6.721 14.762 1.00 98.44 168 ARG A C 1
ATOM 1301 O O . ARG A 1 168 ? -9.054 -7.764 14.628 1.00 98.44 168 ARG A O 1
ATOM 1308 N N . CYS A 1 169 ? -9.101 -5.548 14.981 1.00 97.44 169 CYS A N 1
ATOM 1309 C CA . CYS A 1 169 ? -7.661 -5.419 15.200 1.00 97.44 169 CYS A CA 1
ATOM 1310 C C . CYS A 1 169 ? -7.200 -6.239 16.418 1.00 97.44 169 CYS A C 1
ATOM 1312 O O . CYS A 1 169 ? -6.236 -6.999 16.310 1.00 97.44 169 CYS A O 1
ATOM 1314 N N . LEU A 1 170 ? -7.905 -6.146 17.552 1.00 97.94 170 LEU A N 1
ATOM 1315 C CA . LEU A 1 170 ? -7.573 -6.888 18.775 1.00 97.94 170 LEU A CA 1
ATOM 1316 C C . LEU A 1 170 ? -7.849 -8.391 18.681 1.00 97.94 170 LEU A C 1
ATOM 1318 O O . LEU A 1 170 ? -7.137 -9.173 19.306 1.00 97.94 170 LEU A O 1
ATOM 1322 N N . GLU A 1 171 ? -8.826 -8.824 17.885 1.00 98.12 171 GLU A N 1
ATOM 1323 C CA . GLU A 1 171 ? -9.009 -10.249 17.580 1.00 98.12 171 GLU A CA 1
ATOM 1324 C C . GLU A 1 171 ? -7.776 -10.840 16.879 1.00 98.12 171 GLU A C 1
ATOM 1326 O O . GLU A 1 171 ? -7.371 -11.965 17.173 1.00 98.12 171 GLU A O 1
ATOM 1331 N N . LEU A 1 172 ? -7.170 -10.079 15.960 1.00 84.06 172 LEU A N 1
ATOM 1332 C CA . LEU A 1 172 ? -5.983 -10.489 15.204 1.00 84.06 172 LEU A CA 1
ATOM 1333 C C . LEU A 1 172 ? -4.677 -10.267 15.988 1.00 84.06 172 LEU A C 1
ATOM 1335 O O . LEU A 1 172 ? -3.721 -11.027 15.830 1.00 84.06 172 LEU A O 1
ATOM 1339 N N . ALA A 1 173 ? -4.624 -9.235 16.833 1.00 92.38 173 ALA A N 1
ATOM 1340 C CA . ALA A 1 173 ? -3.485 -8.886 17.676 1.00 92.38 173 ALA A CA 1
ATOM 1341 C C . ALA A 1 173 ? -3.947 -8.432 19.077 1.00 92.38 173 ALA A C 1
ATOM 1343 O O . ALA A 1 173 ? -4.021 -7.229 19.343 1.00 92.38 173 ALA A O 1
ATOM 1344 N N . PRO A 1 174 ? -4.160 -9.374 20.018 1.00 94.94 174 PRO A N 1
ATOM 1345 C CA . PRO A 1 174 ? -4.709 -9.081 21.351 1.00 94.94 174 PRO A CA 1
ATOM 1346 C C . PRO A 1 174 ? -3.897 -8.106 22.213 1.00 94.94 174 PRO A C 1
ATOM 1348 O O . PRO A 1 174 ? -4.394 -7.610 23.219 1.00 94.94 174 PRO A O 1
ATOM 1351 N N . TYR A 1 175 ? -2.641 -7.845 21.843 1.00 90.69 175 TYR A N 1
ATOM 1352 C CA . TYR A 1 175 ? -1.727 -6.950 22.555 1.00 90.69 175 TYR A CA 1
ATOM 1353 C C . TYR A 1 175 ? -1.482 -5.621 21.820 1.00 90.69 175 TYR A C 1
ATOM 1355 O O . TYR A 1 175 ? -0.530 -4.914 22.155 1.00 90.69 175 TYR A O 1
ATOM 1363 N N . ASN A 1 176 ? -2.294 -5.267 20.814 1.00 89.69 176 ASN A N 1
ATOM 1364 C CA . ASN A 1 176 ? -2.197 -3.956 20.173 1.00 89.69 176 ASN A CA 1
ATOM 1365 C C . ASN A 1 176 ? -2.676 -2.859 21.142 1.00 89.69 176 ASN A C 1
ATOM 1367 O O . ASN A 1 176 ? -3.870 -2.673 21.371 1.00 89.69 176 ASN A O 1
ATOM 1371 N N . ALA A 1 177 ? -1.720 -2.129 21.719 1.00 92.44 177 ALA A N 1
ATOM 1372 C CA . ALA A 1 177 ? -2.000 -1.080 22.692 1.00 92.44 177 ALA A CA 1
ATOM 1373 C C . ALA A 1 177 ? -2.813 0.087 22.105 1.00 92.44 177 ALA A C 1
ATOM 1375 O O . ALA A 1 177 ? -3.653 0.634 22.814 1.00 92.44 177 ALA A O 1
ATOM 1376 N N . SER A 1 178 ? -2.592 0.441 20.831 1.00 89.56 178 SER A N 1
ATOM 1377 C CA . SER A 1 178 ? -3.301 1.537 20.152 1.00 89.56 178 SER A CA 1
ATOM 1378 C C . SER A 1 178 ? -4.801 1.249 20.095 1.00 89.56 178 SER A C 1
ATOM 1380 O O . SER A 1 178 ? -5.600 1.972 20.693 1.00 89.56 178 SER A O 1
ATOM 1382 N N . ALA A 1 179 ? -5.168 0.106 19.508 1.00 94.06 179 ALA A N 1
ATOM 1383 C CA . ALA A 1 179 ? -6.557 -0.326 19.391 1.00 94.06 179 ALA A CA 1
ATOM 1384 C C . ALA A 1 179 ? -7.252 -0.467 20.759 1.00 94.06 179 ALA A C 1
ATOM 1386 O O . ALA A 1 179 ? -8.403 -0.060 20.922 1.00 94.06 179 ALA A O 1
ATOM 1387 N N . ALA A 1 180 ? -6.553 -0.989 21.775 1.00 96.38 180 ALA A N 1
ATOM 1388 C CA . ALA A 1 180 ? -7.103 -1.118 23.126 1.00 96.38 180 ALA A CA 1
ATOM 1389 C C . ALA A 1 180 ? -7.394 0.240 23.789 1.00 96.38 180 ALA A C 1
ATOM 1391 O O . ALA A 1 180 ? -8.435 0.399 24.430 1.00 96.38 180 ALA A O 1
ATOM 1392 N N . ILE A 1 181 ? -6.495 1.219 23.636 1.00 96.25 181 ILE A N 1
ATOM 1393 C CA . ILE A 1 181 ? -6.693 2.583 24.149 1.00 96.25 181 ILE A CA 1
ATOM 1394 C C . ILE A 1 181 ? -7.878 3.243 23.442 1.00 96.25 181 ILE A C 1
ATOM 1396 O O . ILE A 1 181 ? -8.754 3.802 24.106 1.00 96.25 181 ILE A O 1
ATOM 1400 N N . MET A 1 182 ? -7.935 3.137 22.113 1.00 96.81 182 MET A N 1
ATOM 1401 C CA . MET A 1 182 ? -9.005 3.742 21.323 1.00 96.81 182 MET A CA 1
ATOM 1402 C C . MET A 1 182 ? -10.373 3.140 21.651 1.00 96.81 182 MET A C 1
ATOM 1404 O O . MET A 1 182 ? -11.331 3.888 21.823 1.00 96.81 182 MET A O 1
ATOM 1408 N N . LEU A 1 183 ? -10.478 1.824 21.853 1.00 96.00 183 LEU A N 1
ATOM 1409 C CA . LEU A 1 183 ? -11.737 1.199 22.276 1.00 96.00 183 LEU A CA 1
ATOM 1410 C C . LEU A 1 183 ? -12.227 1.684 23.637 1.00 96.00 183 LEU A C 1
ATOM 1412 O O . LEU A 1 183 ? -13.408 2.007 23.768 1.00 96.00 183 LEU A O 1
ATOM 1416 N N . LYS A 1 184 ? -11.342 1.758 24.639 1.00 95.75 184 LYS A N 1
ATOM 1417 C CA . LYS A 1 184 ? -11.703 2.296 25.961 1.00 95.75 184 LYS A CA 1
ATOM 1418 C C . LYS A 1 184 ? -12.231 3.725 25.839 1.00 95.75 184 LYS A C 1
ATOM 1420 O O . LYS A 1 184 ? -13.278 4.046 26.401 1.00 95.75 184 LYS A O 1
ATOM 1425 N N . LEU A 1 185 ? -11.534 4.561 25.064 1.00 95.19 185 LEU A N 1
ATOM 1426 C CA . LEU A 1 185 ? -11.918 5.951 24.827 1.00 95.19 185 LEU A CA 1
ATOM 1427 C C . LEU A 1 185 ? -13.292 6.052 24.152 1.00 95.19 185 LEU A C 1
ATOM 1429 O O . LEU A 1 185 ? -14.163 6.763 24.649 1.00 95.19 185 LEU A O 1
ATOM 1433 N N . LEU A 1 186 ? -13.498 5.322 23.054 1.00 95.19 186 LEU A N 1
ATOM 1434 C CA . LEU A 1 186 ? -14.731 5.364 22.264 1.00 95.19 186 LEU A CA 1
ATOM 1435 C C . LEU A 1 186 ? -15.941 4.802 23.022 1.00 95.19 186 LEU A C 1
ATOM 1437 O O . LEU A 1 186 ? -17.054 5.290 22.846 1.00 95.19 186 LEU A O 1
ATOM 1441 N N . ARG A 1 187 ? -15.735 3.820 23.907 1.00 95.06 187 ARG A N 1
ATOM 1442 C CA . ARG A 1 187 ? -16.790 3.268 24.775 1.00 95.06 187 ARG A CA 1
ATOM 1443 C C . ARG A 1 187 ? -17.069 4.113 26.020 1.00 95.06 187 ARG A C 1
ATOM 1445 O O . ARG A 1 187 ? -18.024 3.834 26.742 1.00 95.06 187 ARG A O 1
ATOM 1452 N N . GLY A 1 188 ? -16.253 5.134 26.288 1.00 88.19 188 GLY A N 1
ATOM 1453 C CA . GLY A 1 188 ? -16.353 5.933 27.509 1.00 88.19 188 GLY A CA 1
ATOM 1454 C C . GLY A 1 188 ? -15.950 5.165 28.773 1.00 88.19 188 GLY A C 1
ATOM 1455 O O . GLY A 1 188 ? -16.379 5.515 29.873 1.00 88.19 188 GLY A O 1
ATOM 1456 N N . GLU A 1 189 ? -15.130 4.122 28.636 1.00 75.00 189 GLU A N 1
ATOM 1457 C CA . GLU A 1 189 ? -14.577 3.356 29.751 1.00 75.00 189 GLU A CA 1
ATOM 1458 C C . GLU A 1 189 ? -13.359 4.107 30.314 1.00 75.00 189 GLU A C 1
ATOM 1460 O O . GLU A 1 189 ? -12.215 3.877 29.924 1.00 75.00 189 GLU A O 1
ATOM 1465 N N . SER A 1 190 ? -13.595 5.057 31.222 1.00 56.78 190 SER A N 1
ATOM 1466 C CA . SER A 1 190 ? -12.516 5.678 32.000 1.00 56.78 190 SER A CA 1
ATOM 1467 C C . SER A 1 190 ? -11.909 4.657 32.965 1.00 56.78 190 SER A C 1
ATOM 1469 O O . SER A 1 190 ? -12.664 3.985 33.673 1.00 56.78 190 SER A O 1
ATOM 1471 N N . GLU A 1 191 ? -10.578 4.592 33.053 1.00 53.03 191 GLU A N 1
ATOM 1472 C CA . GLU A 1 191 ? -9.876 3.867 34.120 1.00 53.03 191 G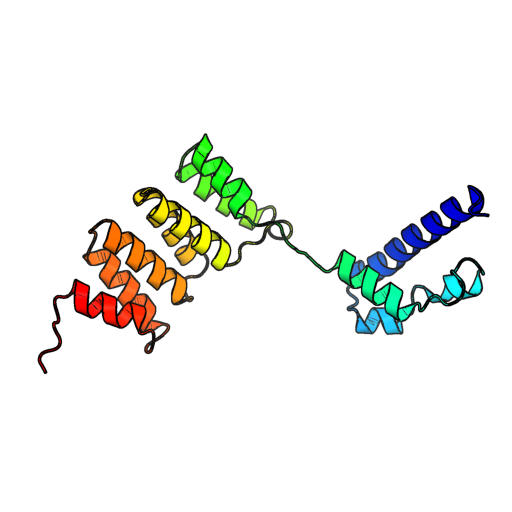LU A CA 1
ATOM 1473 C C . GLU A 1 191 ? -10.304 4.445 35.474 1.00 53.03 191 GLU A C 1
ATOM 1475 O O . GLU A 1 191 ? -9.864 5.514 35.891 1.00 53.03 191 GLU A O 1
ATOM 1480 N N . GLN A 1 192 ? -11.247 3.769 36.129 1.00 39.75 192 GLN A N 1
ATOM 1481 C CA . GLN A 1 192 ? -11.475 3.942 37.554 1.00 39.75 192 GLN A CA 1
ATOM 1482 C C . GLN A 1 192 ? -10.377 3.156 38.270 1.00 39.75 192 GLN A C 1
ATOM 1484 O O . GLN A 1 192 ? -10.524 1.954 38.491 1.00 39.75 192 GLN A O 1
ATOM 1489 N N . GLU A 1 193 ? -9.287 3.842 38.601 1.00 38.44 193 GLU A N 1
ATOM 1490 C CA . GLU A 1 193 ? -8.350 3.445 39.659 1.00 38.44 193 GLU A CA 1
ATOM 1491 C C . GLU A 1 193 ? -8.321 4.507 40.763 1.00 38.44 193 GLU A C 1
ATOM 1493 O O . GLU A 1 193 ? -8.189 5.712 40.441 1.00 38.44 193 GLU A O 1
#

Mean predicted aligned error: 12.26 Å

Radius of gyration: 25.58 Å; Cα contacts (8 Å, |Δi|>4): 197; chains: 1; bounding box: 64×40×70 Å

Foldseek 3Di:
DCDPVVVVLVVVLLVVLLVQLVVCVVVVDDLVRCLVVLSCPVVVVVVSDDVPDDSSVVSVVSNCVVVVQPQAELLVVLVVCCVPPNLVSSLVSLVVCCPPPVSRYDPDLVRLLVVLVVCVVVVVLVSSLSSLVSSCVVPVLALVSLLSNLVSCVVVVVLPSSLVSLVSSCVSPVPPPSSVVSNCVSVVPDPPD

Nearest PDB structures (foldseek):
  6v8e-assembly1_A  TM=6.997E-01  e=2.266E-05  synthetic construct
  6v8e-assembly2_F  TM=6.960E-01  e=3.021E-05  synthetic construct
  6vfh-assembly1_A  TM=6.914E-01  e=6.827E-05  synthetic construct
  4cgv-assembly3_C  TM=7.215E-01  e=5.116E-04  Homo sapiens
  6q3q-assembly1_B  TM=6.876E-01  e=5.631E-04  Arabidopsis

Solvent-accessible surface area (backbone atoms only — not comparable to full-atom values): 10604 Å² total; per-residue (Å²): 131,90,44,75,70,53,55,52,49,51,50,56,49,53,55,51,50,48,52,44,54,48,48,42,47,75,74,68,43,51,74,68,55,44,60,72,64,42,72,58,54,70,42,61,76,67,72,65,51,61,91,86,68,54,61,60,65,51,47,53,51,48,49,44,68,76,65,61,73,77,36,44,67,46,50,58,66,28,50,52,28,32,77,74,65,33,60,71,45,15,54,51,48,48,59,48,42,59,69,79,38,53,82,54,36,34,78,55,71,66,44,41,50,54,50,19,54,57,26,45,79,67,70,37,46,72,59,15,37,53,36,23,50,55,35,27,74,75,38,74,83,43,35,64,36,26,36,55,33,13,50,39,26,47,76,69,65,40,56,70,66,12,45,56,22,20,51,53,15,35,75,67,33,79,80,46,63,66,38,54,52,51,44,32,59,76,72,66,56,70,87,87,126

pLDDT: mean 88.09, std 12.15, range [38.44, 98.81]

Sequence (193 aa):
DLTMTGLRRYQEMVEGSIAAVKKEIDDGHDLEAILEAQPLAPWLESGFAMPGLNTNAWTTQIYGSLTDSKKTSICAPVTQALVGLGIEAAVLIYRRLKVDEADVWNFAEDQLNTLGYQLLQRSMIEEAIEVFQLNVESYPERPNTHDSLGEAFAEAGEIDPAIASYERCLELAPYNASAAIMLKLLRGESEQE